Protein AF-0000000074319044 (afdb_homodimer)

Foldseek 3Di:
DDFFQDDPVQDPNVLVQLLVLADGPLLVVLVVCLVVVLVVLVPDDQVQQQDDLDPVGHGVLLLLVLLLVVLQVLLVVLVCLLVLNADAAADDDSVVVSVPDDSVVDHSNVSSVSSNVSSVVSSVVVVVGDPVSQQGWYHYNRDTHRSVNSSSSSSSSVVVSVVCCCPRVVD/DDFFQDDPVQDPNVLVQLLVLADGPLLVLLVVCLVVVLVVLVPDDQVQQQDDLDPPDHGVLLLLVLLLVVLQVLLVVLVCLLVVNADAAADDDSVVVSVPDDSVVDHSNVSSVSSNVSSVVSSVVVVVGDPVSQQGWYHYNRDTHRSVNSSSSSSSVVVVSVVCCCPRVVD

InterPro domains:
  IPR024775 Hercynine oxygenase, DinB-like domain [PF12867] (30-164)
  IPR034660 DinB/YfiT-like putative metalloenzymes [G3DSA:1.20.120.450] (24-169)
  IPR034660 DinB/YfiT-like putative metalloenzymes [SSF109854] (23-166)

Secondary structure (DSSP, 8-state):
---PPPPGGGS-GGGHHHHTTS-S-HHHHHHHHHHHHHHHHHHS-HHHHT--SSTTSPPHHHHHHHHHHHHHHHHHHHHHHHTT--SEE----HHHHHHT--GGGS-HHHHHHHHHHHHHHHHHHHTTS-GGGGG-EEEETTEEEEGGGHHHHHHHHHHHHHHHIIIII--/---PPPPGGGS-GGGHHHHTTS-S-HHHHHHHHHHHHHHHHHTS-HHHHT--SSTTSPPHHHHHHHHHHHHHHHHHHHHHHHTT--SEE----HHHHHHT--GGGS-HHHHHHHHHHHHHHHHHHHTTS-GGGGG-EEEETTEEEEGGGHHHHHHHHHHHHHHHIIIII--

pLDDT: mean 97.19, std 3.32, range [73.62, 98.88]

Radius of gyration: 19.53 Å; Cα contacts (8 Å, |Δi|>4): 511; chains: 2; bounding box: 46×57×43 Å

Nearest PDB structures (foldseek):
  1rxq-assembly1_B  TM=7.583E-01  e=2.298E-06  Bacillus subtilis
  2rd9-assembly1_A  TM=7.443E-01  e=2.068E-04  Halalkalibacterium halodurans C-125
  2nsf-assembly1_A  TM=7.487E-01  e=1.762E-03  Corynebacterium glutamicum
  2nsg-assembly1_A  TM=7.483E-01  e=5.144E-03  Corynebacterium glutamicum
  2yqy-assembly1_A  TM=7.247E-01  e=8.796E-02  Thermus thermophilus HB8

Structure (mmCIF, N/CA/C/O backbone):
data_AF-0000000074319044-model_v1
#
loop_
_entity.id
_entity.type
_entity.pdbx_description
1 polymer 'DNA damage-inducible protein DinB'
#
loop_
_atom_site.group_PDB
_atom_site.id
_atom_site.type_symbol
_atom_site.label_atom_id
_atom_site.label_alt_id
_atom_site.label_comp_id
_atom_site.label_asym_id
_atom_site.label_entity_id
_atom_site.label_seq_id
_atom_site.pdbx_PDB_ins_code
_atom_site.Cartn_x
_atom_site.Cartn_y
_atom_site.Cartn_z
_atom_site.occupancy
_atom_site.B_iso_or_equiv
_atom_site.auth_seq_id
_atom_site.auth_comp_id
_atom_site.auth_asym_id
_atom_site.auth_atom_id
_atom_site.pdbx_PDB_model_num
ATOM 1 N N . MET A 1 1 ? -17.938 -1.823 7.137 1 80.75 1 MET A N 1
ATOM 2 C CA . MET A 1 1 ? -18.141 -1.609 5.703 1 80.75 1 MET A CA 1
ATOM 3 C C . MET A 1 1 ? -19.484 -2.158 5.246 1 80.75 1 MET A C 1
ATOM 5 O O . MET A 1 1 ? -19.891 -3.238 5.672 1 80.75 1 MET A O 1
ATOM 9 N N . ASN A 1 2 ? -20.297 -1.409 4.684 1 85.44 2 ASN A N 1
ATOM 10 C CA . ASN A 1 2 ? -21.594 -1.805 4.145 1 85.44 2 ASN A CA 1
ATOM 11 C C . ASN A 1 2 ? -21.594 -1.771 2.617 1 85.44 2 ASN A C 1
ATOM 13 O O . ASN A 1 2 ? -22.078 -0.809 2.016 1 85.44 2 ASN A O 1
ATOM 17 N N . ILE A 1 3 ? -20.984 -2.846 2.025 1 93.75 3 ILE A N 1
ATOM 18 C CA . ILE A 1 3 ? -20.969 -2.887 0.566 1 93.75 3 ILE A CA 1
ATOM 19 C C . ILE A 1 3 ? -21.609 -4.18 0.073 1 93.75 3 ILE A C 1
ATOM 21 O O . ILE A 1 3 ? -21.562 -5.203 0.762 1 93.75 3 ILE A O 1
ATOM 25 N N . LYS A 1 4 ? -22.328 -4.094 -1.042 1 95.44 4 LYS A N 1
ATOM 26 C CA . LYS A 1 4 ? -22.906 -5.25 -1.721 1 95.44 4 LYS A CA 1
ATOM 27 C C . LYS A 1 4 ? -21.953 -5.809 -2.771 1 95.44 4 LYS A C 1
ATOM 29 O O . LYS A 1 4 ? -21.078 -5.098 -3.254 1 95.44 4 LYS A O 1
ATOM 34 N N . LYS A 1 5 ? -22.125 -7.086 -3.045 1 97.88 5 LYS A N 1
ATOM 35 C CA . LYS A 1 5 ? -21.375 -7.676 -4.145 1 97.88 5 LYS A CA 1
ATOM 36 C C . LYS A 1 5 ? -21.578 -6.895 -5.438 1 97.88 5 LYS A C 1
ATOM 38 O O . LYS A 1 5 ? -22.719 -6.59 -5.809 1 97.88 5 LYS A O 1
ATOM 43 N N . PRO A 1 6 ? -20.5 -6.531 -6.094 1 98.12 6 PRO A N 1
ATOM 44 C CA . PRO A 1 6 ? -20.641 -5.641 -7.25 1 98.12 6 PRO A CA 1
ATOM 45 C C . PRO A 1 6 ? -21.281 -6.336 -8.453 1 98.12 6 PRO A C 1
ATOM 47 O O . PRO A 1 6 ? -21.016 -7.516 -8.695 1 98.12 6 PRO A O 1
ATOM 50 N N . SER A 1 7 ? -22 -5.574 -9.211 1 97.19 7 SER A N 1
ATOM 51 C CA . SER A 1 7 ? -22.562 -6.039 -10.477 1 97.19 7 SER A CA 1
ATOM 52 C C . SER A 1 7 ? -21.516 -5.996 -11.586 1 97.19 7 SER A C 1
ATOM 54 O O . SER A 1 7 ? -20.547 -5.234 -11.508 1 97.19 7 SER A O 1
ATOM 56 N N . PRO A 1 8 ? -21.703 -6.758 -12.625 1 97.19 8 PRO A N 1
ATOM 57 C CA . PRO A 1 8 ? -20.719 -6.855 -13.695 1 97.19 8 PRO A CA 1
ATOM 58 C C . PRO A 1 8 ? -20.422 -5.508 -14.359 1 97.19 8 PRO A C 1
ATOM 60 O O . PRO A 1 8 ? -19.359 -5.324 -14.953 1 97.19 8 PRO A O 1
ATOM 63 N N . GLU A 1 9 ? -21.312 -4.539 -14.305 1 97.31 9 GLU A N 1
ATOM 64 C CA . GLU A 1 9 ? -21.094 -3.23 -14.914 1 97.31 9 GLU A CA 1
ATOM 65 C C . GLU A 1 9 ? -20.141 -2.377 -14.086 1 97.31 9 GLU A C 1
ATOM 67 O O . GLU A 1 9 ? -19.656 -1.344 -14.547 1 97.31 9 GLU A O 1
ATOM 72 N N . ASN A 1 10 ? -19.859 -2.785 -12.867 1 98.31 10 ASN A N 1
ATOM 73 C CA . ASN A 1 10 ? -19.094 -1.982 -11.922 1 98.31 10 ASN A CA 1
ATOM 74 C C . ASN A 1 10 ? -17.594 -2.275 -12.016 1 98.31 10 ASN A C 1
ATOM 76 O O . ASN A 1 10 ? -16.797 -1.68 -11.289 1 98.31 10 ASN A O 1
ATOM 80 N N . TYR A 1 11 ? -17.156 -3.16 -12.82 1 98.56 11 TYR A N 1
ATOM 81 C CA . TYR A 1 11 ? -15.75 -3.555 -12.945 1 98.56 11 TYR A CA 1
ATOM 82 C C . TYR A 1 11 ? -15.477 -4.191 -14.305 1 98.56 11 TYR A C 1
ATOM 84 O O . TYR A 1 11 ? -16.391 -4.699 -14.953 1 98.56 11 TYR A O 1
ATOM 92 N N . PRO A 1 12 ? -14.234 -4.164 -14.812 1 98.06 12 PRO A N 1
ATOM 93 C CA . PRO A 1 12 ? -13.891 -4.895 -16.031 1 98.06 12 PRO A CA 1
ATOM 94 C C . PRO A 1 12 ? -14.188 -6.391 -15.93 1 98.06 12 PRO A C 1
ATOM 96 O O . PRO A 1 12 ? -13.961 -6.992 -14.875 1 98.06 12 PRO A O 1
ATOM 99 N N . SER A 1 13 ? -14.469 -7.023 -17.016 1 97.19 13 SER A N 1
ATOM 100 C CA . SER A 1 13 ? -14.992 -8.383 -17.031 1 97.19 13 SER A CA 1
ATOM 101 C C . SER A 1 13 ? -13.93 -9.391 -16.594 1 97.19 13 SER A C 1
ATOM 103 O O . SER A 1 13 ? -14.258 -10.461 -16.094 1 97.19 13 SER A O 1
ATOM 105 N N . PHE A 1 14 ? -12.766 -9.031 -16.75 1 94.81 14 PHE A N 1
ATOM 106 C CA . PHE A 1 14 ? -11.703 -9.977 -16.422 1 94.81 14 PHE A CA 1
ATOM 107 C C . PHE A 1 14 ? -11.664 -10.258 -14.93 1 94.81 14 PHE A C 1
ATOM 109 O O . PHE A 1 14 ? -11.109 -11.273 -14.5 1 94.81 14 PHE A O 1
ATOM 116 N N . TYR A 1 15 ? -12.32 -9.445 -14.141 1 98 15 TYR A N 1
ATOM 117 C CA . TYR A 1 15 ? -12.312 -9.648 -12.695 1 98 15 TYR A CA 1
ATOM 118 C C . TYR A 1 15 ? -13.469 -10.547 -12.273 1 98 15 TYR A C 1
ATOM 120 O O . TYR A 1 15 ? -13.547 -10.961 -11.117 1 98 15 TYR A O 1
ATOM 128 N N . LYS A 1 16 ? -14.375 -10.836 -13.172 1 98.12 16 LYS A N 1
ATOM 129 C CA . LYS A 1 16 ? -15.578 -11.586 -12.828 1 98.12 16 LYS A CA 1
ATOM 130 C C . LYS A 1 16 ? -15.227 -12.93 -12.195 1 98.12 16 LYS A C 1
ATOM 132 O O . LYS A 1 16 ? -15.852 -13.352 -11.219 1 98.12 16 LYS A O 1
ATOM 137 N N . SER A 1 17 ? -14.25 -13.609 -12.766 1 97.88 17 SER A N 1
ATOM 138 C CA . SER A 1 17 ? -13.875 -14.922 -12.242 1 97.88 17 SER A CA 1
ATOM 139 C C . SER A 1 17 ? -13.359 -14.828 -10.812 1 97.88 17 SER A C 1
ATOM 141 O O . SER A 1 17 ? -13.531 -15.758 -10.023 1 97.88 17 SER A O 1
ATOM 143 N N . TYR A 1 18 ? -12.664 -13.727 -10.453 1 98.44 18 TYR A N 1
ATOM 144 C CA . TYR A 1 18 ? -12.242 -13.5 -9.07 1 98.44 18 TYR A CA 1
ATOM 145 C C . TYR A 1 18 ? -13.445 -13.273 -8.164 1 98.44 18 TYR A C 1
ATOM 147 O O . TYR A 1 18 ? -13.578 -13.922 -7.125 1 98.44 18 TYR A O 1
ATOM 155 N N . ILE A 1 19 ? -14.289 -12.383 -8.562 1 98.56 19 ILE A N 1
ATOM 156 C CA . ILE A 1 19 ? -15.414 -11.945 -7.75 1 98.56 19 ILE A CA 1
ATOM 157 C C . ILE A 1 19 ? -16.375 -13.117 -7.516 1 98.56 19 ILE A C 1
ATOM 159 O O . ILE A 1 19 ? -16.953 -13.242 -6.438 1 98.56 19 ILE A O 1
ATOM 163 N N . ASP A 1 20 ? -16.422 -14.016 -8.469 1 98.38 20 ASP A N 1
ATOM 164 C CA . ASP A 1 20 ? -17.297 -15.18 -8.359 1 98.38 20 ASP A CA 1
ATOM 165 C C . ASP A 1 20 ? -16.797 -16.141 -7.285 1 98.38 20 ASP A C 1
ATOM 167 O O . ASP A 1 20 ? -17.531 -17.016 -6.832 1 98.38 20 ASP A O 1
ATOM 171 N N . LEU A 1 21 ? -15.594 -16.031 -6.82 1 98.62 21 LEU A N 1
ATOM 172 C CA . LEU A 1 21 ? -14.984 -16.984 -5.91 1 98.62 21 LEU A CA 1
ATOM 173 C C . LEU A 1 21 ? -15.258 -16.609 -4.457 1 98.62 21 LEU A C 1
ATOM 175 O O . LEU A 1 21 ? -14.906 -17.344 -3.539 1 98.62 21 LEU A O 1
ATOM 179 N N . VAL A 1 22 ? -15.859 -15.469 -4.211 1 98.38 22 VAL A N 1
ATOM 180 C CA . VAL A 1 22 ? -15.977 -15 -2.832 1 98.38 22 VAL A CA 1
ATOM 181 C C . VAL A 1 22 ? -17.438 -14.727 -2.494 1 98.38 22 VAL A C 1
ATOM 183 O O . VAL A 1 22 ? -18.25 -14.5 -3.389 1 98.38 22 VAL A O 1
ATOM 186 N N . PRO A 1 23 ? -17.812 -14.766 -1.224 1 98.06 23 PRO A N 1
ATOM 187 C CA . PRO A 1 23 ? -19.203 -14.625 -0.811 1 98.06 23 PRO A CA 1
ATOM 188 C C . PRO A 1 23 ? -19.703 -13.18 -0.895 1 98.06 23 PRO A C 1
ATOM 190 O O . PRO A 1 23 ? -18.922 -12.266 -1.134 1 98.06 23 PRO A O 1
ATOM 193 N N . ASP A 1 24 ? -21 -13.008 -0.667 1 97.31 24 ASP A N 1
ATOM 194 C CA . ASP A 1 24 ? -21.625 -11.695 -0.723 1 97.31 24 ASP A CA 1
ATOM 195 C C . ASP A 1 24 ? -21.156 -10.805 0.428 1 97.31 24 ASP A C 1
ATOM 197 O O . ASP A 1 24 ? -20.922 -9.609 0.239 1 97.31 24 ASP A O 1
ATOM 201 N N . GLN A 1 25 ? -21.141 -11.469 1.597 1 96.38 25 GLN A N 1
ATOM 202 C CA . GLN A 1 25 ? -20.625 -10.727 2.742 1 96.38 25 GLN A CA 1
ATOM 203 C C . GLN A 1 25 ? -19.094 -10.797 2.787 1 96.38 25 GLN A C 1
ATOM 205 O O . GLN A 1 25 ? -18.531 -11.742 3.324 1 96.38 25 GLN A O 1
ATOM 210 N N . ILE A 1 26 ? -18.453 -9.703 2.434 1 97.69 26 ILE A N 1
ATOM 211 C CA . ILE A 1 26 ? -17.031 -9.781 2.084 1 97.69 26 ILE A CA 1
ATOM 212 C C . ILE A 1 26 ? -16.188 -9.477 3.312 1 97.69 26 ILE A C 1
ATOM 214 O O . ILE A 1 26 ? -15.062 -9.969 3.43 1 97.69 26 ILE A O 1
ATOM 218 N N . GLU A 1 27 ? -16.719 -8.68 4.258 1 95.81 27 GLU A N 1
ATOM 219 C CA . GLU A 1 27 ? -15.891 -8.195 5.355 1 95.81 27 GLU A CA 1
ATOM 220 C C . GLU A 1 27 ? -15.367 -9.352 6.203 1 95.81 27 GLU A C 1
ATOM 222 O O . GLU A 1 27 ? -14.164 -9.477 6.414 1 95.81 27 GLU A O 1
ATOM 227 N N . PRO A 1 28 ? -16.25 -10.25 6.711 1 97.12 28 PRO A N 1
ATOM 228 C CA . PRO A 1 28 ? -15.719 -11.383 7.469 1 97.12 28 PRO A CA 1
ATOM 229 C C . PRO A 1 28 ? -14.797 -12.273 6.641 1 97.12 28 PRO A C 1
ATOM 231 O O . PRO A 1 28 ? -13.852 -12.852 7.176 1 97.12 28 PRO A O 1
ATOM 234 N N . PHE A 1 29 ? -15.086 -12.383 5.363 1 98.38 29 PHE A N 1
ATOM 235 C CA . PHE A 1 29 ? -14.258 -13.195 4.484 1 98.38 29 PHE A CA 1
ATOM 236 C C . PHE A 1 29 ? -12.852 -12.633 4.395 1 98.38 29 PHE A C 1
ATOM 238 O O . PHE A 1 29 ? -11.867 -13.375 4.469 1 98.38 29 PHE A O 1
ATOM 245 N N . LEU A 1 30 ? -12.703 -11.328 4.25 1 98.56 30 LEU A N 1
ATOM 246 C CA . LEU A 1 30 ? -11.414 -10.656 4.172 1 98.56 30 LEU A CA 1
ATOM 247 C C . LEU A 1 30 ? -10.617 -10.859 5.457 1 98.56 30 LEU A C 1
ATOM 249 O O . LEU A 1 30 ? -9.414 -11.125 5.41 1 98.56 30 LEU A O 1
ATOM 253 N N . GLU A 1 31 ? -11.266 -10.711 6.551 1 97.81 31 GLU A N 1
ATOM 254 C CA . GLU A 1 31 ? -10.609 -10.891 7.844 1 97.81 31 GLU A CA 1
ATOM 255 C C . GLU A 1 31 ? -10.133 -12.328 8.031 1 97.81 31 GLU A C 1
ATOM 257 O O . GLU A 1 31 ? -9.016 -12.562 8.492 1 97.81 31 GLU A O 1
ATOM 262 N N . ASN A 1 32 ? -10.953 -13.25 7.727 1 98.44 32 ASN A N 1
ATOM 263 C CA . ASN A 1 32 ? -10.57 -14.656 7.828 1 98.44 32 ASN A CA 1
ATOM 264 C C . ASN A 1 32 ? -9.422 -14.992 6.887 1 98.44 32 ASN A C 1
ATOM 266 O O . ASN A 1 32 ? -8.5 -15.727 7.262 1 98.44 32 ASN A O 1
ATOM 270 N N . GLN A 1 33 ? -9.531 -14.531 5.691 1 98.69 33 GLN A N 1
ATOM 271 C CA . GLN A 1 33 ? -8.5 -14.766 4.691 1 98.69 33 GLN A CA 1
ATOM 272 C C . GLN A 1 33 ? -7.148 -14.234 5.16 1 98.69 33 GLN A C 1
ATOM 274 O O . GLN A 1 33 ? -6.105 -14.82 4.855 1 98.69 33 GLN A O 1
ATOM 279 N N . TRP A 1 34 ? -7.191 -13.102 5.848 1 98.62 34 TRP A N 1
ATOM 280 C CA . TRP A 1 34 ? -5.992 -12.508 6.422 1 98.62 34 TRP A CA 1
ATOM 281 C C . TRP A 1 34 ? -5.25 -13.508 7.297 1 98.62 34 TRP A C 1
ATOM 283 O O . TRP A 1 34 ? -4.043 -13.703 7.141 1 98.62 34 TRP A O 1
ATOM 293 N N . HIS A 1 35 ? -5.883 -14.211 8.125 1 98.5 35 HIS A N 1
ATOM 294 C CA . HIS A 1 35 ? -5.285 -15.195 9.016 1 98.5 35 HIS A CA 1
ATOM 295 C C . HIS A 1 35 ? -4.969 -16.5 8.273 1 98.5 35 HIS A C 1
ATOM 297 O O . HIS A 1 35 ? -3.914 -17.094 8.492 1 98.5 35 HIS A O 1
ATOM 303 N N . GLU A 1 36 ? -5.816 -16.906 7.414 1 98.44 36 GLU A N 1
ATOM 304 C CA . GLU A 1 36 ? -5.672 -18.172 6.703 1 98.44 36 GLU A CA 1
ATOM 305 C C . GLU A 1 36 ? -4.449 -18.156 5.793 1 98.44 36 GLU A C 1
ATOM 307 O O . GLU A 1 36 ? -3.711 -19.141 5.715 1 98.44 36 GLU A O 1
ATOM 312 N N . ILE A 1 37 ? -4.277 -17.078 5.105 1 98.75 37 ILE A N 1
ATOM 313 C CA . ILE A 1 37 ? -3.17 -17 4.16 1 98.75 37 ILE A CA 1
ATOM 314 C C . ILE A 1 37 ? -1.845 -16.969 4.918 1 98.75 37 ILE A C 1
ATOM 316 O O . ILE A 1 37 ? -0.865 -17.594 4.492 1 98.75 37 ILE A O 1
ATOM 320 N N . LYS A 1 38 ? -1.816 -16.219 5.996 1 98.5 38 LYS A N 1
ATOM 321 C CA . LYS A 1 38 ? -0.616 -16.234 6.828 1 98.5 38 LYS A CA 1
ATOM 322 C C . LYS A 1 38 ? -0.26 -17.656 7.25 1 98.5 38 LYS A C 1
ATOM 324 O O . LYS A 1 38 ? 0.89 -18.078 7.121 1 98.5 38 LYS A O 1
ATOM 329 N N . THR A 1 39 ? -1.229 -18.375 7.742 1 98 39 THR A N 1
ATOM 330 C CA . THR A 1 39 ? -1.038 -19.75 8.18 1 98 39 THR A CA 1
ATOM 331 C C . THR A 1 39 ? -0.639 -20.641 7.008 1 98 39 THR A C 1
ATOM 333 O O . THR A 1 39 ? 0.223 -21.516 7.148 1 98 39 THR A O 1
ATOM 336 N N . PHE A 1 40 ? -1.288 -20.469 5.891 1 97.94 40 PHE A N 1
ATOM 337 C CA . PHE A 1 40 ? -0.997 -21.234 4.676 1 97.94 40 PHE A CA 1
ATOM 338 C C . PHE A 1 40 ? 0.466 -21.078 4.277 1 97.94 40 PHE A C 1
ATOM 340 O O . PHE A 1 40 ? 1.147 -22.062 4 1 97.94 40 PHE A O 1
ATOM 347 N N . ILE A 1 41 ? 0.98 -19.859 4.324 1 98.06 41 ILE A N 1
ATOM 348 C CA . ILE A 1 41 ? 2.369 -19.562 3.986 1 98.06 41 ILE A CA 1
ATOM 349 C C . ILE A 1 41 ? 3.297 -20.25 4.988 1 98.06 41 ILE A C 1
ATOM 351 O O . ILE A 1 41 ? 4.25 -20.938 4.602 1 98.06 41 ILE A O 1
ATOM 355 N N . LEU A 1 42 ? 2.98 -20.141 6.246 1 97.25 42 LEU A N 1
ATOM 356 C CA . LEU A 1 42 ? 3.838 -20.641 7.312 1 97.25 42 LEU A CA 1
ATOM 357 C C . LEU A 1 42 ? 3.859 -22.172 7.309 1 97.25 42 LEU A C 1
ATOM 359 O O . LEU A 1 42 ? 4.832 -22.781 7.75 1 97.25 42 LEU A O 1
ATOM 363 N N . ASN A 1 43 ? 2.848 -22.766 6.7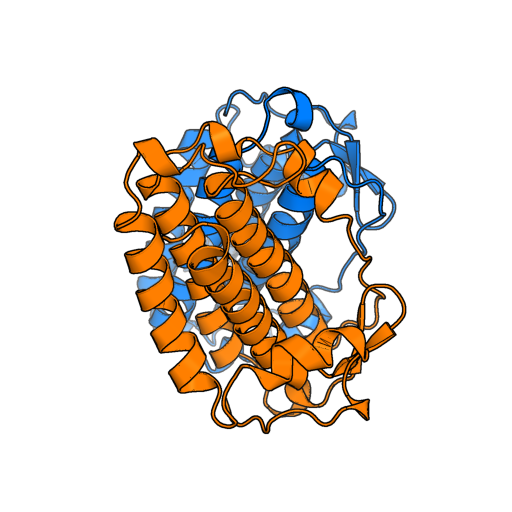85 1 96 43 ASN A N 1
ATOM 364 C CA . ASN A 1 43 ? 2.75 -24.219 6.754 1 96 43 ASN A CA 1
ATOM 365 C C . ASN A 1 43 ? 3.42 -24.797 5.508 1 96 43 ASN A C 1
ATOM 367 O O . ASN A 1 43 ? 3.555 -26.016 5.383 1 96 43 ASN A O 1
ATOM 371 N N . THR A 1 44 ? 3.766 -23.984 4.629 1 94.25 44 THR A N 1
ATOM 372 C CA . THR A 1 44 ? 4.461 -24.453 3.432 1 94.25 44 THR A CA 1
ATOM 373 C C . THR A 1 44 ? 5.902 -24.828 3.758 1 94.25 44 THR A C 1
ATOM 375 O O . THR A 1 44 ? 6.641 -24.031 4.352 1 94.25 44 THR A O 1
ATOM 378 N N . THR A 1 45 ? 6.234 -26.062 3.584 1 85.94 45 THR A N 1
ATOM 379 C CA . THR A 1 45 ? 7.59 -26.516 3.889 1 85.94 45 THR A CA 1
ATOM 380 C C . THR A 1 45 ? 8.609 -25.781 3.016 1 85.94 45 THR A C 1
ATOM 382 O O . THR A 1 45 ? 8.305 -25.406 1.88 1 85.94 45 THR A O 1
ATOM 385 N N . LYS A 1 46 ? 9.758 -25.531 3.574 1 73.75 46 LYS A N 1
ATOM 386 C CA . LYS A 1 46 ? 10.812 -24.75 2.922 1 73.75 46 LYS A CA 1
ATOM 387 C C . LYS A 1 46 ? 11.18 -25.359 1.571 1 73.75 46 LYS A C 1
ATOM 389 O O . LYS A 1 46 ? 11.406 -24.641 0.6 1 73.75 46 LYS A O 1
ATOM 394 N N . ASN A 1 47 ? 11.188 -26.625 1.546 1 78.38 47 ASN A N 1
ATOM 395 C CA . ASN A 1 47 ? 11.57 -27.312 0.315 1 78.38 47 ASN A CA 1
ATOM 396 C C . ASN A 1 47 ? 10.531 -27.109 -0.783 1 78.38 47 ASN A C 1
ATOM 398 O O . ASN A 1 47 ? 10.828 -27.297 -1.966 1 78.38 47 ASN A O 1
ATOM 402 N N . LYS A 1 48 ? 9.492 -26.375 -0.413 1 87.88 48 LYS A N 1
ATOM 403 C CA . LYS A 1 48 ? 8.438 -26.25 -1.416 1 87.88 48 LYS A CA 1
ATOM 404 C C . LYS A 1 48 ? 8.367 -24.828 -1.948 1 87.88 48 LYS A C 1
ATOM 406 O O . LYS A 1 48 ? 7.773 -24.578 -3.004 1 87.88 48 LYS A O 1
ATOM 411 N N . LEU A 1 49 ? 9 -23.953 -1.338 1 94.06 49 LEU A N 1
ATOM 412 C CA . LEU A 1 49 ? 8.906 -22.562 -1.776 1 94.06 49 LEU A CA 1
ATOM 413 C C . LEU A 1 49 ? 9.5 -22.391 -3.17 1 94.06 49 LEU A C 1
ATOM 415 O O . LEU A 1 49 ? 8.992 -21.609 -3.971 1 94.06 49 LEU A O 1
ATOM 419 N N . ASP A 1 50 ? 10.516 -23.172 -3.43 1 93.44 50 ASP A N 1
ATOM 420 C CA . ASP A 1 50 ? 11.203 -23 -4.707 1 93.44 50 ASP A CA 1
ATOM 421 C C . ASP A 1 50 ? 10.633 -23.938 -5.766 1 93.44 50 ASP A C 1
ATOM 423 O O . ASP A 1 50 ? 11.109 -23.969 -6.898 1 93.44 50 ASP A O 1
ATOM 427 N N . TYR A 1 51 ? 9.586 -24.594 -5.391 1 95.44 51 TYR A N 1
ATOM 428 C CA . TYR A 1 51 ? 8.984 -25.578 -6.289 1 95.44 51 TYR A CA 1
ATOM 429 C C . TYR A 1 51 ? 8.117 -24.875 -7.34 1 95.44 51 TYR A C 1
ATOM 431 O O . TYR A 1 51 ? 7.414 -23.922 -7.039 1 95.44 51 TYR A O 1
ATOM 439 N N . ARG A 1 52 ? 8.195 -25.328 -8.594 1 95.62 52 ARG A N 1
ATOM 440 C CA . ARG A 1 52 ? 7.258 -24.984 -9.656 1 95.62 52 ARG A CA 1
ATOM 441 C C . ARG A 1 52 ? 6.734 -26.25 -10.344 1 95.62 52 ARG A C 1
ATOM 443 O O . ARG A 1 52 ? 7.492 -27.188 -10.578 1 95.62 52 ARG A O 1
ATOM 450 N N . TYR A 1 53 ? 5.523 -26.297 -10.68 1 95.06 53 TYR A N 1
ATOM 451 C CA . TYR A 1 53 ? 4.922 -27.531 -11.164 1 95.06 53 TYR A CA 1
ATOM 452 C C . TYR A 1 53 ? 5.203 -27.734 -12.648 1 95.06 53 TYR A C 1
ATOM 454 O O . TYR A 1 53 ? 5.016 -28.828 -13.18 1 95.06 53 TYR A O 1
ATOM 462 N N . GLU A 1 54 ? 5.633 -26.641 -13.383 1 96.31 54 GLU A N 1
ATOM 463 C CA . GLU A 1 54 ? 6.148 -26.656 -14.742 1 96.31 54 GLU A CA 1
ATOM 464 C C . GLU A 1 54 ? 7.258 -25.625 -14.93 1 96.31 54 GLU A C 1
ATOM 466 O O . GLU A 1 54 ? 7.258 -24.578 -14.273 1 96.31 54 GLU A O 1
ATOM 471 N N . PRO A 1 55 ? 8.234 -25.891 -15.797 1 94.44 55 PRO A N 1
ATOM 472 C CA . PRO A 1 55 ? 9.422 -25.047 -15.93 1 94.44 55 PRO A CA 1
ATOM 473 C C . PRO A 1 55 ? 9.07 -23.578 -16.156 1 94.44 55 PRO A C 1
ATOM 475 O O . PRO A 1 55 ? 9.742 -22.688 -15.602 1 94.44 55 PRO A O 1
ATOM 478 N N . GLU A 1 56 ? 8.016 -23.188 -16.844 1 95.06 56 GLU A N 1
ATOM 479 C CA . GLU A 1 56 ? 7.73 -21.797 -17.188 1 95.06 56 GLU A CA 1
ATOM 480 C C . GLU A 1 56 ? 6.766 -21.172 -16.172 1 95.06 56 GLU A C 1
ATOM 482 O O . GLU A 1 56 ? 6.418 -19.984 -16.297 1 95.06 56 GLU A O 1
ATOM 487 N N . LYS A 1 57 ? 6.469 -22 -15.117 1 97.5 57 LYS A N 1
ATOM 488 C CA . LYS A 1 57 ? 5.531 -21.5 -14.117 1 97.5 57 LYS A CA 1
ATOM 489 C C . LYS A 1 57 ? 6.273 -20.891 -12.93 1 97.5 57 LYS A C 1
ATOM 491 O O . LYS A 1 57 ? 7.473 -21.109 -12.758 1 97.5 57 LYS A O 1
ATOM 496 N N . TRP A 1 58 ? 5.59 -20.094 -12.234 1 98.31 58 TRP A N 1
ATOM 497 C CA . TRP A 1 58 ? 6.145 -19.453 -11.047 1 98.31 58 TRP A CA 1
ATOM 498 C C . TRP A 1 58 ? 6.406 -20.484 -9.945 1 98.31 58 TRP A C 1
ATOM 500 O O . TRP A 1 58 ? 5.734 -21.516 -9.883 1 98.31 58 TRP A O 1
ATOM 510 N N . THR A 1 59 ? 7.465 -20.234 -9.148 1 97.88 59 THR A N 1
ATOM 511 C CA . THR A 1 59 ? 7.613 -20.984 -7.914 1 97.88 59 THR A CA 1
ATOM 512 C C . THR A 1 59 ? 6.512 -20.625 -6.918 1 97.88 59 THR A C 1
ATOM 514 O O . THR A 1 59 ? 5.812 -19.625 -7.098 1 97.88 59 THR A O 1
ATOM 517 N N . ILE A 1 60 ? 6.336 -21.422 -5.887 1 98.25 60 ILE A N 1
ATOM 518 C CA . ILE A 1 60 ? 5.367 -21.141 -4.836 1 98.25 60 ILE A CA 1
ATOM 519 C C . ILE A 1 60 ? 5.695 -19.812 -4.18 1 98.25 60 ILE A C 1
ATOM 521 O O . ILE A 1 60 ? 4.797 -19 -3.92 1 98.25 60 ILE A O 1
ATOM 525 N N . ALA A 1 61 ? 6.969 -19.516 -3.951 1 98 61 ALA A N 1
ATOM 526 C CA . ALA A 1 61 ? 7.387 -18.234 -3.391 1 98 61 ALA A CA 1
ATOM 527 C C . ALA A 1 61 ? 6.953 -17.078 -4.289 1 98 61 ALA A C 1
ATOM 529 O O . ALA A 1 61 ? 6.492 -16.047 -3.799 1 98 61 ALA A O 1
ATOM 530 N N . GLU A 1 62 ? 7.094 -17.312 -5.547 1 98.5 62 GLU A N 1
ATOM 531 C CA . GLU A 1 62 ? 6.719 -16.281 -6.508 1 98.5 62 GLU A CA 1
ATOM 532 C C . GLU A 1 62 ? 5.207 -16.062 -6.531 1 98.5 62 GLU A C 1
ATOM 534 O O . GLU A 1 62 ? 4.734 -14.945 -6.703 1 98.5 62 GLU A O 1
ATOM 539 N N . VAL A 1 63 ? 4.434 -17.109 -6.375 1 98.75 63 VAL A N 1
ATOM 540 C CA . VAL A 1 63 ? 2.984 -16.969 -6.297 1 98.75 63 VAL A CA 1
ATOM 541 C C . VAL A 1 63 ? 2.607 -16.156 -5.062 1 98.75 63 VAL A C 1
ATOM 543 O O . VAL A 1 63 ? 1.805 -15.219 -5.145 1 98.75 63 VAL A O 1
ATOM 546 N N . PHE A 1 64 ? 3.188 -16.516 -3.898 1 98.62 64 PHE A N 1
ATOM 547 C CA . PHE A 1 64 ? 2.918 -15.742 -2.688 1 98.62 64 PHE A CA 1
ATOM 548 C C . PHE A 1 64 ? 3.32 -14.281 -2.873 1 98.62 64 PHE A C 1
ATOM 550 O O . PHE A 1 64 ? 2.584 -13.375 -2.482 1 98.62 64 PHE A O 1
ATOM 557 N N . GLY A 1 65 ? 4.488 -14.086 -3.455 1 98.62 65 GLY A N 1
ATOM 558 C CA . GLY A 1 65 ? 4.941 -12.734 -3.734 1 98.62 65 GLY A CA 1
ATOM 559 C C . GLY A 1 65 ? 3.986 -11.953 -4.617 1 98.62 65 GLY A C 1
ATOM 560 O O . GLY A 1 65 ? 3.705 -10.781 -4.352 1 98.62 65 GLY A O 1
ATOM 561 N N . HIS A 1 66 ? 3.492 -12.617 -5.668 1 98.81 66 HIS A N 1
ATOM 562 C CA . HIS A 1 66 ? 2.521 -12.008 -6.57 1 98.81 66 HIS A CA 1
ATOM 563 C C . HIS A 1 66 ? 1.261 -11.594 -5.82 1 98.81 66 HIS A C 1
ATOM 565 O O . HIS A 1 66 ? 0.722 -10.508 -6.062 1 98.81 66 HIS A O 1
ATOM 571 N N . ILE A 1 67 ? 0.791 -12.398 -4.938 1 98.88 67 ILE A N 1
ATOM 572 C CA . ILE A 1 67 ? -0.366 -12.07 -4.109 1 98.88 67 ILE A CA 1
ATOM 573 C C . ILE A 1 67 ? -0.088 -10.805 -3.307 1 98.88 67 ILE A C 1
ATOM 575 O O . ILE A 1 67 ? -0.932 -9.906 -3.242 1 98.88 67 ILE A O 1
ATOM 579 N N . ILE A 1 68 ? 1.063 -10.695 -2.754 1 98.88 68 ILE A N 1
ATOM 580 C CA . ILE A 1 68 ? 1.449 -9.555 -1.928 1 98.88 68 ILE A CA 1
ATOM 581 C C . ILE A 1 68 ? 1.569 -8.305 -2.797 1 98.88 68 ILE A C 1
ATOM 583 O O . ILE A 1 68 ? 1.091 -7.234 -2.422 1 98.88 68 ILE A O 1
ATOM 587 N N . ASP A 1 69 ? 2.188 -8.438 -3.986 1 98.81 69 ASP A N 1
ATOM 588 C CA . ASP A 1 69 ? 2.289 -7.316 -4.918 1 98.81 69 ASP A CA 1
ATOM 589 C C . ASP A 1 69 ? 0.91 -6.762 -5.262 1 98.81 69 ASP A C 1
ATOM 591 O O . ASP A 1 69 ? 0.696 -5.547 -5.227 1 98.81 69 ASP A O 1
ATOM 595 N N . VAL A 1 70 ? 0.026 -7.637 -5.582 1 98.81 70 VAL A N 1
ATOM 596 C CA . VAL A 1 70 ? -1.295 -7.215 -6.035 1 98.81 70 VAL A CA 1
ATOM 597 C C . VAL A 1 70 ? -2.064 -6.594 -4.871 1 98.81 70 VAL A C 1
ATOM 599 O O . VAL A 1 70 ? -2.834 -5.648 -5.062 1 98.81 70 VAL A O 1
ATOM 602 N N . GLU A 1 71 ? -1.875 -7.129 -3.662 1 98.81 71 GLU A N 1
ATOM 603 C CA . GLU A 1 71 ? -2.463 -6.504 -2.48 1 98.81 71 GLU A CA 1
ATOM 604 C C . GLU A 1 71 ? -2.055 -5.039 -2.371 1 98.81 71 GLU A C 1
ATOM 606 O O . GLU A 1 71 ? -2.885 -4.18 -2.068 1 98.81 71 GLU A O 1
ATOM 611 N N . LYS A 1 72 ? -0.792 -4.758 -2.57 1 98.81 72 LYS A N 1
ATOM 612 C CA . LYS A 1 72 ? -0.295 -3.387 -2.506 1 98.81 72 LYS A CA 1
ATOM 613 C C . LYS A 1 72 ? -0.863 -2.541 -3.643 1 98.81 72 LYS A C 1
ATOM 615 O O . LYS A 1 72 ? -1.301 -1.41 -3.424 1 98.81 72 LYS A O 1
ATOM 620 N N . VAL A 1 73 ? -0.86 -3.047 -4.879 1 98.81 73 VAL A N 1
ATOM 621 C CA . VAL A 1 73 ? -1.351 -2.316 -6.043 1 98.81 73 VAL A CA 1
ATOM 622 C C . VAL A 1 73 ? -2.83 -1.989 -5.863 1 98.81 73 VAL A C 1
ATOM 624 O O . VAL A 1 73 ? -3.244 -0.84 -6.039 1 98.81 73 VAL A O 1
ATOM 627 N N . MET A 1 74 ? -3.619 -2.971 -5.516 1 98.62 74 MET A N 1
ATOM 628 C CA . MET A 1 74 ? -5.055 -2.766 -5.348 1 98.62 74 MET A CA 1
ATOM 629 C C . MET A 1 74 ? -5.344 -1.906 -4.121 1 98.62 74 MET A C 1
ATOM 631 O O . MET A 1 74 ? -6.309 -1.141 -4.105 1 98.62 74 MET A O 1
ATOM 635 N N . GLY A 1 75 ? -4.484 -2.078 -3.098 1 98.75 75 GLY A N 1
ATOM 636 C CA . GLY A 1 75 ? -4.602 -1.19 -1.952 1 98.75 75 GLY A CA 1
ATOM 637 C C . GLY A 1 75 ? -4.438 0.273 -2.312 1 98.75 75 GLY A C 1
ATOM 638 O O . GLY A 1 75 ? -5.18 1.126 -1.823 1 98.75 75 GLY A O 1
ATOM 639 N N . TYR A 1 76 ? -3.467 0.553 -3.168 1 98.88 76 TYR A N 1
ATOM 640 C CA . TYR A 1 76 ? -3.283 1.921 -3.639 1 98.88 76 TYR A CA 1
ATOM 641 C C . TYR A 1 76 ? -4.496 2.393 -4.434 1 98.88 76 TYR A C 1
ATOM 643 O O . TYR A 1 76 ? -4.949 3.527 -4.27 1 98.88 76 TYR A O 1
ATOM 651 N N . ARG A 1 77 ? -5.004 1.583 -5.332 1 98.88 77 ARG A N 1
ATOM 652 C CA . ARG A 1 77 ? -6.215 1.915 -6.078 1 98.88 77 ARG A CA 1
ATOM 653 C C . ARG A 1 77 ? -7.375 2.207 -5.133 1 98.88 77 ARG A C 1
ATOM 655 O O . ARG A 1 77 ? -8.125 3.162 -5.34 1 98.88 77 ARG A O 1
ATOM 662 N N . LEU A 1 78 ? -7.488 1.355 -4.113 1 98.81 78 LEU A N 1
ATOM 663 C CA . LEU A 1 78 ? -8.547 1.53 -3.131 1 98.81 78 LEU A CA 1
ATOM 664 C C . LEU A 1 78 ? -8.43 2.885 -2.438 1 98.81 78 LEU A C 1
ATOM 666 O O . LEU A 1 78 ? -9.43 3.59 -2.271 1 98.81 78 LEU A O 1
ATOM 670 N N . LEU A 1 79 ? -7.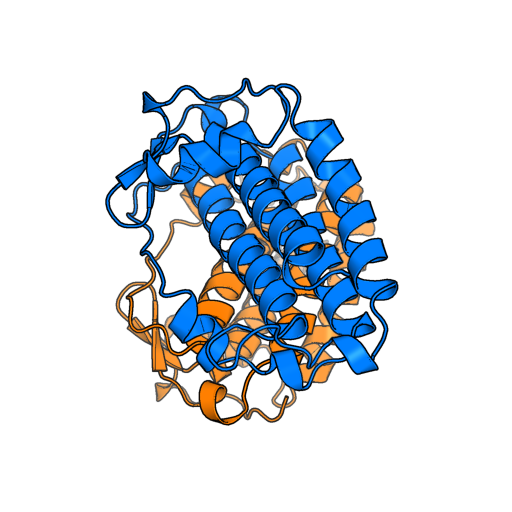227 3.264 -2.035 1 98.88 79 LEU A N 1
ATOM 671 C CA . LEU A 1 79 ? -7.016 4.57 -1.424 1 98.88 79 LEU A CA 1
ATOM 672 C C . LEU A 1 79 ? -7.41 5.688 -2.383 1 98.88 79 LEU A C 1
ATOM 674 O O . LEU A 1 79 ? -8.203 6.566 -2.027 1 98.88 79 LEU A O 1
ATOM 678 N N . ALA A 1 80 ? -6.867 5.652 -3.602 1 98.88 80 ALA A N 1
ATOM 679 C CA . ALA A 1 80 ? -7.102 6.707 -4.586 1 98.88 80 ALA A CA 1
ATOM 680 C C . ALA A 1 80 ? -8.594 6.867 -4.871 1 98.88 80 ALA A C 1
ATOM 682 O O . ALA A 1 80 ? -9.117 7.98 -4.859 1 98.88 80 ALA A O 1
ATOM 683 N N . PHE A 1 81 ? -9.25 5.742 -5.059 1 98.88 81 PHE A N 1
ATOM 684 C CA . PHE A 1 81 ? -10.672 5.777 -5.387 1 98.88 81 PHE A CA 1
ATOM 685 C C . PHE A 1 81 ? -11.492 6.262 -4.195 1 98.88 81 PHE A C 1
ATOM 687 O O . PHE A 1 81 ? -12.445 7.016 -4.359 1 98.88 81 PHE A O 1
ATOM 694 N N . SER A 1 82 ? -11.141 5.793 -3.014 1 98.62 82 SER A N 1
ATOM 695 C CA . SER A 1 82 ? -11.867 6.199 -1.813 1 98.62 82 SER A CA 1
ATOM 696 C C . SER A 1 82 ? -11.734 7.699 -1.567 1 98.62 82 SER A C 1
ATOM 698 O O . SER A 1 82 ? -12.547 8.289 -0.847 1 98.62 82 SER A O 1
ATOM 700 N N . ARG A 1 83 ? -10.711 8.297 -2.17 1 98.75 83 ARG A N 1
ATOM 701 C CA . ARG A 1 83 ? -10.484 9.727 -2.047 1 98.75 83 ARG A CA 1
ATOM 702 C C . ARG A 1 83 ? -11 10.469 -3.273 1 98.75 83 ARG A C 1
ATOM 704 O O . ARG A 1 83 ? -10.703 11.656 -3.463 1 98.75 83 ARG A O 1
ATOM 711 N N . LYS A 1 84 ? -11.625 9.789 -4.168 1 98.44 84 LYS A N 1
ATOM 712 C CA . LYS A 1 84 ? -12.266 10.32 -5.367 1 98.44 84 LYS A CA 1
ATOM 713 C C . LYS A 1 84 ? -11.227 10.914 -6.324 1 98.44 84 LYS A C 1
ATOM 715 O O . LYS A 1 84 ? -11.469 11.961 -6.93 1 98.44 84 LYS A O 1
ATOM 720 N N . ASP A 1 85 ? -10.102 10.328 -6.297 1 98.69 85 ASP A N 1
ATOM 721 C CA . ASP A 1 85 ? -9.039 10.68 -7.23 1 98.69 85 ASP A CA 1
ATOM 722 C C . ASP A 1 85 ? -9.438 10.352 -8.664 1 98.69 85 ASP A C 1
ATOM 724 O O . ASP A 1 85 ? -9.703 9.188 -8.992 1 98.69 85 ASP A O 1
ATOM 728 N N . GLU A 1 86 ? -9.375 11.266 -9.625 1 98.06 86 GLU A N 1
ATOM 729 C CA . GLU A 1 86 ? -9.898 11.094 -10.984 1 98.06 86 GLU A CA 1
ATOM 730 C C . GLU A 1 86 ? -8.805 10.633 -11.938 1 98.06 86 GLU A C 1
ATOM 732 O O . GLU A 1 86 ? -9.078 10.344 -13.109 1 98.06 86 GLU A O 1
ATOM 737 N N . ASN A 1 87 ? -7.594 10.578 -11.484 1 98.25 87 ASN A N 1
ATOM 738 C CA . ASN A 1 87 ? -6.512 10.086 -12.328 1 98.25 87 ASN A CA 1
ATOM 739 C C . ASN A 1 87 ? -6.777 8.664 -12.812 1 98.25 87 ASN A C 1
ATOM 741 O O . ASN A 1 87 ? -7.406 7.875 -12.109 1 98.25 87 ASN A O 1
ATOM 745 N N . SER A 1 88 ? -6.305 8.344 -14.016 1 98.19 88 SER A N 1
ATOM 746 C CA . SER A 1 88 ? -6.203 6.949 -14.422 1 98.19 88 SER A CA 1
ATOM 747 C C . SER A 1 88 ? -4.949 6.293 -13.852 1 98.19 88 SER A C 1
ATOM 749 O O . SER A 1 88 ? -3.832 6.699 -14.172 1 98.19 88 SER A O 1
ATOM 751 N N . ILE A 1 89 ? -5.113 5.379 -13 1 98.44 89 ILE A N 1
ATOM 752 C CA . ILE A 1 89 ? -3.986 4.656 -12.422 1 98.44 89 ILE A CA 1
ATOM 753 C C . ILE A 1 89 ? -3.52 3.57 -13.391 1 98.44 89 ILE A C 1
ATOM 755 O O . ILE A 1 89 ? -4.324 2.76 -13.859 1 98.44 89 ILE A O 1
ATOM 759 N N . PRO A 1 90 ? -2.256 3.531 -13.711 1 98.38 90 PRO A N 1
ATOM 760 C CA . PRO A 1 90 ? -1.78 2.613 -14.75 1 98.38 90 PRO A CA 1
ATOM 761 C C . PRO A 1 90 ? -1.904 1.147 -14.344 1 98.38 90 PRO A C 1
ATOM 763 O O . PRO A 1 90 ? -2.004 0.839 -13.156 1 98.38 90 PRO A O 1
ATOM 766 N N . GLY A 1 91 ? -1.959 0.279 -15.398 1 98 91 GLY A N 1
ATOM 767 C CA . GLY A 1 91 ? -1.8 -1.149 -15.172 1 98 91 GLY A CA 1
ATOM 768 C C . GLY A 1 91 ? -0.362 -1.556 -14.906 1 98 91 GLY A C 1
ATOM 769 O O . GLY A 1 91 ? 0.509 -0.7 -14.742 1 98 91 GLY A O 1
ATOM 770 N N . PHE A 1 92 ? -0.104 -2.861 -14.773 1 98.25 92 PHE A N 1
ATOM 771 C CA . PHE A 1 92 ? 1.238 -3.389 -14.555 1 98.25 92 PHE A CA 1
ATOM 772 C C . PHE A 1 92 ? 1.366 -4.797 -15.117 1 98.25 92 PHE A C 1
ATOM 774 O O . PHE A 1 92 ? 0.363 -5.477 -15.336 1 98.25 92 PHE A O 1
ATOM 781 N N . SER A 1 93 ? 2.572 -5.16 -15.398 1 98 93 SER A N 1
ATOM 782 C CA . SER A 1 93 ? 2.852 -6.512 -15.867 1 98 93 SER A CA 1
ATOM 783 C C . SER A 1 93 ? 3.199 -7.438 -14.703 1 98 93 SER A C 1
ATOM 785 O O . SER A 1 93 ? 4.258 -7.297 -14.086 1 98 93 SER A O 1
ATOM 787 N N . GLU A 1 94 ? 2.342 -8.383 -14.508 1 97.38 94 GLU A N 1
ATOM 788 C CA . GLU A 1 94 ? 2.57 -9.312 -13.398 1 97.38 94 GLU A CA 1
ATOM 789 C C . GLU A 1 94 ? 3.84 -10.133 -13.617 1 97.38 94 GLU A C 1
ATOM 791 O O . GLU A 1 94 ? 4.602 -10.367 -12.68 1 97.38 94 GLU A O 1
ATOM 796 N N . ASP A 1 95 ? 4.062 -10.516 -14.852 1 98 95 ASP A N 1
ATOM 797 C CA . ASP A 1 95 ? 5.258 -11.289 -15.172 1 98 95 ASP A CA 1
ATOM 798 C C . ASP A 1 95 ? 6.52 -10.461 -14.961 1 98 95 ASP A C 1
ATOM 800 O O . ASP A 1 95 ? 7.512 -10.953 -14.422 1 98 95 ASP A O 1
ATOM 804 N N . ASN A 1 96 ? 6.477 -9.219 -15.398 1 98.06 96 ASN A N 1
ATOM 805 C CA . ASN A 1 96 ? 7.621 -8.344 -15.188 1 98.06 96 ASN A CA 1
ATOM 806 C C . ASN A 1 96 ? 7.879 -8.109 -13.703 1 98.06 96 ASN A C 1
ATOM 808 O O . ASN A 1 96 ? 9.031 -8.07 -13.266 1 98.06 96 ASN A O 1
ATOM 812 N N . TYR A 1 97 ? 6.828 -7.945 -12.953 1 98.69 97 TYR A N 1
ATOM 813 C CA . TYR A 1 97 ? 6.973 -7.719 -11.516 1 98.69 97 TYR A CA 1
ATOM 814 C C . TYR A 1 97 ? 7.637 -8.914 -10.844 1 98.69 97 TYR A C 1
ATOM 816 O O . TYR A 1 97 ? 8.555 -8.75 -10.039 1 98.69 97 TYR A O 1
ATOM 824 N N . VAL A 1 98 ? 7.191 -10.086 -11.18 1 98.31 98 VAL A N 1
ATOM 825 C CA . VAL A 1 98 ? 7.766 -11.289 -10.586 1 98.31 98 VAL A CA 1
ATOM 826 C C . VAL A 1 98 ? 9.219 -11.445 -11.031 1 98.31 98 VAL A C 1
ATOM 828 O O . VAL A 1 98 ? 10.086 -11.773 -10.227 1 98.31 98 VAL A O 1
ATOM 831 N N . GLN A 1 99 ? 9.477 -11.172 -12.32 1 97.62 99 GLN A N 1
ATOM 832 C CA . GLN A 1 99 ? 10.812 -11.312 -12.875 1 97.62 99 GLN A CA 1
ATOM 833 C C . GLN A 1 99 ? 11.797 -10.375 -12.18 1 97.62 99 GLN A C 1
ATOM 835 O O . GLN A 1 99 ? 12.977 -10.703 -12.031 1 97.62 99 GLN A O 1
ATOM 840 N N . ASN A 1 100 ? 11.359 -9.281 -11.719 1 98.25 100 ASN A N 1
ATOM 841 C CA . ASN A 1 100 ? 12.227 -8.289 -11.102 1 98.25 100 ASN A CA 1
ATOM 842 C C . ASN A 1 100 ? 12.156 -8.367 -9.578 1 98.25 100 ASN A C 1
ATOM 844 O O . ASN A 1 100 ? 12.562 -7.426 -8.883 1 98.25 100 ASN A O 1
ATOM 848 N N . SER A 1 101 ? 11.672 -9.445 -9.055 1 97.75 101 SER A N 1
ATOM 849 C CA . SER A 1 101 ? 11.523 -9.617 -7.609 1 97.75 101 SER A CA 1
ATOM 850 C C . SER A 1 101 ? 12.57 -10.586 -7.059 1 97.75 101 SER A C 1
ATOM 852 O O . SER A 1 101 ? 13.352 -11.156 -7.82 1 97.75 101 SER A O 1
ATOM 854 N N . VAL A 1 102 ? 12.656 -10.711 -5.73 1 97.38 102 VAL A N 1
ATOM 855 C CA . VAL A 1 102 ? 13.617 -11.602 -5.082 1 97.38 102 VAL A CA 1
ATOM 856 C C . VAL A 1 102 ? 12.867 -12.617 -4.215 1 97.38 102 VAL A C 1
ATOM 858 O O . VAL A 1 102 ? 13.359 -13.016 -3.158 1 97.38 102 VAL A O 1
ATOM 861 N N . TYR A 1 103 ? 11.648 -12.945 -4.602 1 97.25 103 TYR A N 1
ATOM 862 C CA . TYR A 1 103 ? 10.812 -13.82 -3.781 1 97.25 103 TYR A CA 1
ATOM 863 C C . TYR A 1 103 ? 11.508 -15.156 -3.529 1 97.25 103 TYR A C 1
ATOM 865 O O . TYR A 1 103 ? 11.367 -15.734 -2.451 1 97.25 103 TYR A O 1
ATOM 873 N N . ASN A 1 104 ? 12.242 -15.625 -4.48 1 96.25 104 ASN A N 1
ATOM 874 C CA . ASN A 1 104 ? 12.906 -16.922 -4.363 1 96.25 104 ASN A CA 1
ATOM 875 C C . ASN A 1 104 ? 14.039 -16.875 -3.342 1 96.25 104 ASN A C 1
ATOM 877 O O . ASN A 1 104 ? 14.547 -17.922 -2.932 1 96.25 104 ASN A O 1
ATOM 881 N N . GLU A 1 105 ? 14.414 -15.742 -2.873 1 95.44 105 GLU A N 1
ATOM 882 C CA . GLU A 1 105 ? 15.461 -15.586 -1.873 1 95.44 105 GLU A CA 1
ATOM 883 C C . GLU A 1 105 ? 14.875 -15.359 -0.482 1 95.44 105 GLU A C 1
ATOM 885 O O . GLU A 1 105 ? 15.617 -15.281 0.502 1 95.44 105 GLU A O 1
ATOM 890 N N . MET A 1 106 ? 13.609 -15.297 -0.379 1 95.69 106 MET A N 1
ATOM 891 C CA . MET A 1 106 ? 12.953 -14.992 0.89 1 95.69 106 MET A CA 1
ATOM 892 C C . MET A 1 106 ? 12.555 -16.266 1.621 1 95.69 106 MET A C 1
ATOM 894 O O . MET A 1 106 ? 12.32 -17.297 0.992 1 95.69 106 MET A O 1
ATOM 898 N N . ASN A 1 107 ? 12.539 -16.172 2.949 1 95.75 107 ASN A N 1
ATOM 899 C CA . ASN A 1 107 ? 11.977 -17.266 3.732 1 95.75 107 ASN A CA 1
ATOM 900 C C . ASN A 1 107 ? 10.484 -17.062 3.979 1 95.75 107 ASN A C 1
ATOM 902 O O . ASN A 1 107 ? 9.961 -15.961 3.789 1 95.75 107 ASN A O 1
ATOM 906 N N . LYS A 1 108 ? 9.797 -18.141 4.328 1 96.75 108 LYS A N 1
ATOM 907 C CA . LYS A 1 108 ? 8.344 -18.109 4.453 1 96.75 108 LYS A CA 1
ATOM 908 C C . LYS A 1 108 ? 7.902 -17.188 5.59 1 96.75 108 LYS A C 1
ATOM 910 O O . LYS A 1 108 ? 6.832 -16.578 5.523 1 96.75 108 LYS A O 1
ATOM 915 N N . GLU A 1 109 ? 8.719 -17.031 6.641 1 97.25 109 GLU A N 1
ATOM 916 C CA . GLU A 1 109 ? 8.367 -16.141 7.746 1 97.25 109 GLU A CA 1
ATOM 917 C C . GLU A 1 109 ? 8.305 -14.688 7.285 1 97.25 109 GLU A C 1
ATOM 919 O O . GLU A 1 109 ? 7.371 -13.961 7.645 1 97.25 109 GLU A O 1
ATOM 924 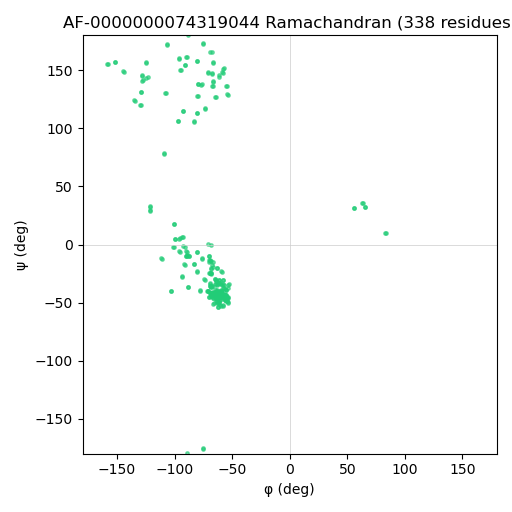N N . ASP A 1 110 ? 9.266 -14.312 6.469 1 97.12 110 ASP A N 1
ATOM 925 C CA . ASP A 1 110 ? 9.289 -12.945 5.957 1 97.12 110 ASP A CA 1
ATOM 926 C C . ASP A 1 110 ? 8.133 -12.703 4.996 1 97.12 110 ASP A C 1
ATOM 928 O O . ASP A 1 110 ? 7.523 -11.625 5.008 1 97.12 110 A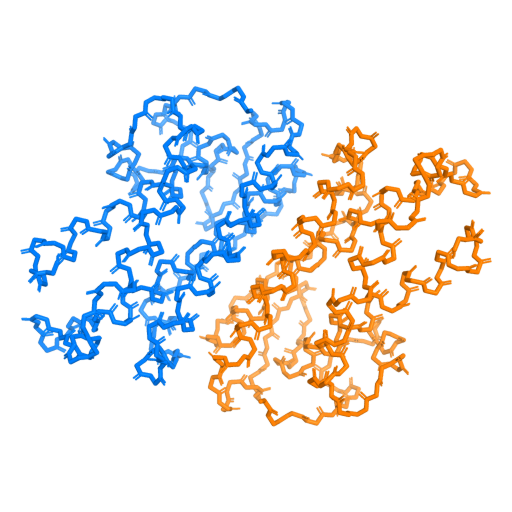SP A O 1
ATOM 932 N N . ILE A 1 111 ? 7.852 -13.648 4.152 1 98.25 111 ILE A N 1
ATOM 933 C CA . ILE A 1 111 ? 6.738 -13.539 3.219 1 98.25 111 ILE A CA 1
ATOM 934 C C . ILE A 1 111 ? 5.426 -13.414 3.994 1 98.25 111 ILE A C 1
ATOM 936 O O . ILE A 1 111 ? 4.602 -12.547 3.695 1 98.25 111 ILE A O 1
ATOM 940 N N . ALA A 1 112 ? 5.277 -14.25 5.023 1 98.56 112 ALA A N 1
ATOM 941 C CA . ALA A 1 112 ? 4.062 -14.227 5.832 1 98.56 112 ALA A CA 1
ATOM 942 C C . ALA A 1 112 ? 3.896 -12.891 6.543 1 98.56 112 ALA A C 1
ATOM 944 O O . ALA A 1 112 ? 2.783 -12.367 6.641 1 98.56 112 ALA A O 1
ATOM 945 N N . GLU A 1 113 ? 4.961 -12.367 7.043 1 98.69 113 GLU A N 1
ATOM 946 C CA . GLU A 1 113 ? 4.898 -11.086 7.742 1 98.69 113 GLU A CA 1
ATOM 947 C C . GLU A 1 113 ? 4.551 -9.953 6.781 1 98.69 113 GLU A C 1
ATOM 949 O O . GLU A 1 113 ? 3.805 -9.039 7.137 1 98.69 113 GLU A O 1
ATOM 954 N N . TRP A 1 114 ? 5.148 -10 5.613 1 98.81 114 TRP A N 1
ATOM 955 C CA . TRP A 1 114 ? 4.828 -8.992 4.609 1 98.81 114 TRP A CA 1
ATOM 956 C C . TRP A 1 114 ? 3.346 -9.031 4.25 1 98.81 114 TRP A C 1
ATOM 958 O O . TRP A 1 114 ? 2.678 -7.992 4.23 1 98.81 114 TRP A O 1
ATOM 968 N N . TRP A 1 115 ? 2.799 -10.234 4.039 1 98.88 115 TRP A N 1
ATOM 969 C CA . TRP A 1 115 ? 1.369 -10.406 3.805 1 98.88 115 TRP A CA 1
ATOM 970 C C . TRP A 1 115 ? 0.553 -9.797 4.938 1 98.88 115 TRP A C 1
ATOM 972 O O . TRP A 1 115 ? -0.409 -9.062 4.695 1 98.88 115 TRP A O 1
ATOM 982 N N . LYS A 1 116 ? 0.947 -10.117 6.117 1 98.88 116 LYS A N 1
ATOM 983 C CA . LYS A 1 116 ? 0.223 -9.656 7.293 1 98.88 116 LYS A CA 1
ATOM 984 C C . LYS A 1 116 ? 0.11 -8.133 7.301 1 98.88 116 LYS A C 1
ATOM 986 O O . LYS A 1 116 ? -0.958 -7.582 7.578 1 98.88 116 LYS A O 1
ATOM 991 N N . HIS A 1 117 ? 1.155 -7.488 7.012 1 98.88 117 HIS A N 1
ATOM 992 C CA . HIS A 1 117 ? 1.163 -6.031 7.027 1 98.88 117 HIS A CA 1
ATOM 993 C C . HIS A 1 117 ? 0.338 -5.461 5.879 1 98.88 117 HIS A C 1
ATOM 995 O O . HIS A 1 117 ? -0.438 -4.523 6.07 1 98.88 117 HIS A O 1
ATOM 1001 N N . GLU A 1 118 ? 0.505 -6.008 4.684 1 98.88 118 GLU A N 1
ATOM 1002 C CA . GLU A 1 118 ? -0.202 -5.488 3.516 1 98.88 118 GLU A CA 1
ATOM 1003 C C . GLU A 1 118 ? -1.712 -5.633 3.678 1 98.88 118 GLU A C 1
ATOM 1005 O O . GLU A 1 118 ? -2.455 -4.66 3.514 1 98.88 118 GLU A O 1
ATOM 1010 N N . ARG A 1 119 ? -2.16 -6.832 4.035 1 98.88 119 ARG A N 1
ATOM 1011 C CA . ARG A 1 119 ? -3.59 -7.062 4.223 1 98.88 119 ARG A CA 1
ATOM 1012 C C . ARG A 1 119 ? -4.113 -6.301 5.434 1 98.88 119 ARG A C 1
ATOM 1014 O O . ARG A 1 119 ? -5.215 -5.75 5.402 1 98.88 119 ARG A O 1
ATOM 1021 N N . GLY A 1 120 ? -3.318 -6.324 6.5 1 98.81 120 GLY A N 1
ATOM 1022 C CA . GLY A 1 120 ? -3.723 -5.559 7.668 1 98.81 120 GLY A CA 1
ATOM 1023 C C . GLY A 1 120 ? -3.967 -4.094 7.367 1 98.81 120 GLY A C 1
ATOM 1024 O O . GLY A 1 120 ? -4.949 -3.514 7.836 1 98.81 120 GLY A O 1
ATOM 1025 N N . ALA A 1 121 ? -3.076 -3.494 6.582 1 98.81 121 ALA A N 1
ATOM 1026 C CA . ALA A 1 121 ? -3.225 -2.096 6.195 1 98.81 121 ALA A CA 1
ATOM 1027 C C . ALA A 1 121 ? -4.512 -1.88 5.406 1 98.81 121 ALA A C 1
ATOM 1029 O O . ALA A 1 121 ? -5.234 -0.907 5.637 1 98.81 121 ALA A O 1
ATOM 1030 N N . ASN A 1 122 ? -4.77 -2.777 4.469 1 98.75 122 ASN A N 1
ATOM 1031 C CA . ASN A 1 122 ? -5.961 -2.641 3.637 1 98.75 122 ASN A CA 1
ATOM 1032 C C . ASN A 1 122 ? -7.238 -2.84 4.449 1 98.75 122 ASN A C 1
ATOM 1034 O O . ASN A 1 122 ? -8.258 -2.209 4.172 1 98.75 122 ASN A O 1
ATOM 1038 N N . LEU A 1 123 ? -7.234 -3.756 5.453 1 98.5 123 LEU A N 1
ATOM 1039 C CA . LEU A 1 123 ? -8.391 -3.951 6.32 1 98.5 123 LEU A CA 1
ATOM 1040 C C . LEU A 1 123 ? -8.664 -2.701 7.152 1 98.5 123 LEU A C 1
ATOM 1042 O O . LEU A 1 123 ? -9.82 -2.303 7.32 1 98.5 123 LEU A O 1
ATOM 1046 N N . LYS A 1 124 ? -7.594 -2.094 7.688 1 98.19 124 LYS A N 1
ATOM 1047 C CA . LYS A 1 124 ? -7.766 -0.84 8.414 1 98.19 124 LYS A CA 1
ATOM 1048 C C . LYS A 1 124 ? -8.336 0.248 7.508 1 98.19 124 LYS A C 1
ATOM 1050 O O . LYS A 1 124 ? -9.219 1.006 7.918 1 98.19 124 LYS A O 1
ATOM 1055 N N . MET A 1 125 ? -7.863 0.294 6.297 1 98.19 125 MET A N 1
ATOM 1056 C CA . MET A 1 125 ? -8.336 1.277 5.324 1 98.19 125 MET A CA 1
ATOM 1057 C C . MET A 1 125 ? -9.812 1.071 5.016 1 98.19 125 MET A C 1
ATOM 1059 O O . MET A 1 125 ? -10.578 2.033 4.965 1 98.19 125 MET A O 1
ATOM 1063 N N . LEU A 1 126 ? -10.172 -0.142 4.781 1 97.81 126 LEU A N 1
ATOM 1064 C CA . LEU A 1 126 ? -11.555 -0.465 4.426 1 97.81 126 LEU A CA 1
ATOM 1065 C C . LEU A 1 126 ? -12.516 -0.004 5.516 1 97.81 126 LEU A C 1
ATOM 1067 O O . LEU A 1 126 ? -13.648 0.385 5.223 1 97.81 126 LEU A O 1
ATOM 1071 N N . ASN A 1 127 ? -12.055 -0.006 6.723 1 95.06 127 ASN A N 1
ATOM 1072 C CA . ASN A 1 127 ? -12.867 0.447 7.844 1 95.06 127 ASN A CA 1
ATOM 1073 C C . ASN A 1 127 ? -12.875 1.969 7.953 1 95.06 127 ASN A C 1
ATOM 1075 O O . ASN A 1 127 ? -13.633 2.535 8.742 1 95.06 127 ASN A O 1
ATOM 1079 N N . ALA A 1 128 ? -12.086 2.631 7.16 1 96.44 128 ALA A N 1
ATOM 1080 C CA . ALA A 1 128 ? -11.922 4.078 7.227 1 96.44 128 ALA A CA 1
ATOM 1081 C C . ALA A 1 128 ? -12.289 4.734 5.895 1 96.44 128 ALA A C 1
ATOM 1083 O O . ALA A 1 128 ? -11.617 5.676 5.461 1 96.44 128 ALA A O 1
ATOM 1084 N N . ILE A 1 129 ? -13.203 4.23 5.191 1 97.38 129 ILE A N 1
ATOM 1085 C CA . ILE A 1 129 ? -13.664 4.789 3.926 1 97.38 129 ILE A CA 1
ATOM 1086 C C . ILE A 1 129 ? -15.055 5.398 4.113 1 97.38 129 ILE A C 1
ATOM 1088 O O . ILE A 1 129 ? -15.93 4.789 4.727 1 97.38 129 ILE A O 1
ATOM 1092 N N . ASN A 1 130 ? -15.18 6.641 3.648 1 95.31 130 ASN A N 1
ATOM 1093 C CA . ASN A 1 130 ? -16.5 7.258 3.6 1 95.31 130 ASN A CA 1
ATOM 1094 C C . ASN A 1 130 ? -17.5 6.398 2.82 1 95.31 130 ASN A C 1
ATOM 1096 O O . ASN A 1 130 ? -17.188 5.93 1.723 1 95.31 130 ASN A O 1
ATOM 1100 N N . GLN A 1 131 ? -18.688 6.273 3.365 1 94.44 131 GLN A N 1
ATOM 1101 C CA . GLN A 1 131 ? -19.672 5.387 2.764 1 94.44 131 GLN A CA 1
ATOM 1102 C C . GLN A 1 131 ? -19.984 5.801 1.328 1 94.44 131 GLN A C 1
ATOM 1104 O O . GLN A 1 131 ? -20.172 4.949 0.454 1 94.44 131 GLN A O 1
ATOM 1109 N N . ASP A 1 132 ? -20.078 7.059 1.078 1 96.25 132 ASP A N 1
ATOM 1110 C CA . ASP A 1 132 ? -20.422 7.539 -0.256 1 96.25 132 ASP A CA 1
ATOM 1111 C C . ASP A 1 132 ? -19.297 7.27 -1.249 1 96.25 132 ASP A C 1
ATOM 1113 O O . ASP A 1 132 ? -19.531 7.199 -2.457 1 96.25 132 ASP A O 1
ATOM 1117 N N . ALA A 1 133 ? -18.031 7.152 -0.75 1 97.69 133 ALA A N 1
ATOM 1118 C CA . ALA A 1 133 ? -16.891 6.926 -1.62 1 97.69 133 ALA A CA 1
ATOM 1119 C C . ALA A 1 133 ? -16.938 5.539 -2.254 1 97.69 133 ALA A C 1
ATOM 1121 O O . ALA A 1 133 ? -16.328 5.301 -3.295 1 97.69 133 ALA A O 1
ATOM 1122 N N . PHE A 1 134 ? -17.688 4.609 -1.671 1 97.75 134 PHE A N 1
ATOM 1123 C CA . PHE A 1 134 ? -17.812 3.266 -2.221 1 97.75 134 PHE A CA 1
ATOM 1124 C C . PHE A 1 134 ? -18.547 3.291 -3.553 1 97.75 134 PHE A C 1
ATOM 1126 O O . PHE A 1 134 ? -18.438 2.355 -4.348 1 97.75 134 PHE A O 1
ATOM 1133 N N . GLU A 1 135 ? -19.266 4.387 -3.781 1 97.5 135 GLU A N 1
ATOM 1134 C CA . GLU A 1 135 ? -20.031 4.516 -5.023 1 97.5 135 GLU A CA 1
ATOM 1135 C C . GLU A 1 135 ? -19.188 5.16 -6.117 1 97.5 135 GLU A C 1
ATOM 1137 O O . GLU A 1 135 ? -19.562 5.133 -7.293 1 97.5 135 GLU A O 1
ATOM 1142 N N . PHE A 1 136 ? -18.062 5.668 -5.789 1 98.62 136 PHE A N 1
ATOM 1143 C CA . PHE A 1 136 ? -17.203 6.359 -6.742 1 98.62 136 PHE A CA 1
ATOM 1144 C C . PHE A 1 136 ? -16.672 5.395 -7.789 1 98.62 136 PHE A C 1
ATOM 1146 O O . PHE A 1 136 ? -16.297 4.266 -7.465 1 98.62 136 PHE A O 1
ATOM 1153 N N . MET A 1 137 ? -16.688 5.828 -9.055 1 98.75 137 MET A N 1
ATOM 1154 C CA . MET A 1 137 ? -16.078 5.09 -10.164 1 98.75 137 MET A CA 1
ATOM 1155 C C . MET A 1 137 ? -14.688 5.613 -10.469 1 98.75 137 MET A C 1
ATOM 1157 O O . MET A 1 137 ? -14.531 6.695 -11.039 1 98.75 137 MET A O 1
ATOM 1161 N N . GLY A 1 138 ? -13.688 4.844 -10.094 1 98.69 138 GLY A N 1
ATOM 1162 C CA . GLY A 1 138 ? -12.32 5.184 -10.461 1 98.69 138 GLY A CA 1
ATOM 1163 C C . GLY A 1 138 ? -11.898 4.617 -11.805 1 98.69 138 GLY A C 1
ATOM 1164 O O . GLY A 1 138 ? -12.719 4.035 -12.516 1 98.69 138 GLY A O 1
ATOM 1165 N N . ASN A 1 139 ? -10.656 4.902 -12.188 1 98.75 139 ASN A N 1
ATOM 1166 C CA . ASN A 1 139 ? -10.109 4.41 -13.445 1 98.75 139 ASN A CA 1
ATOM 1167 C C . ASN A 1 139 ? -8.758 3.734 -13.242 1 98.75 139 ASN A C 1
ATOM 1169 O O . ASN A 1 139 ? -7.836 4.336 -12.688 1 98.75 139 ASN A O 1
ATOM 1173 N N . ALA A 1 140 ? -8.656 2.537 -13.562 1 97.88 140 ALA A N 1
ATOM 1174 C CA . ALA A 1 140 ? -7.406 1.783 -13.531 1 97.88 140 ALA A CA 1
ATOM 1175 C C . ALA A 1 140 ? -7.16 1.065 -14.852 1 97.88 140 ALA A C 1
ATOM 1177 O O . ALA A 1 140 ? -8.055 0.402 -15.383 1 97.88 14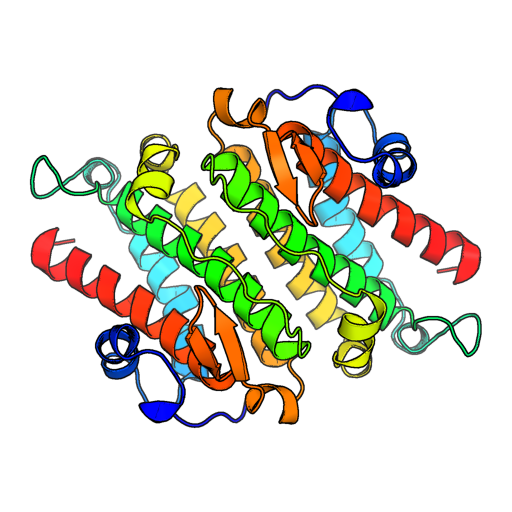0 ALA A O 1
ATOM 1178 N N . ASN A 1 141 ? -5.898 1.285 -15.32 1 97.12 141 ASN A N 1
ATOM 1179 C CA . ASN A 1 141 ? -5.5 0.641 -16.562 1 97.12 141 ASN A CA 1
ATOM 1180 C C . ASN A 1 141 ? -6.453 0.987 -17.703 1 97.12 141 ASN A C 1
ATOM 1182 O O . ASN A 1 141 ? -6.785 0.129 -18.531 1 97.12 141 ASN A O 1
ATOM 1186 N N . GLY A 1 142 ? -7.043 2.141 -17.719 1 96.81 142 GLY A N 1
ATOM 1187 C CA . GLY A 1 142 ? -7.906 2.643 -18.781 1 96.81 142 GLY A CA 1
ATOM 1188 C C . GLY A 1 142 ? -9.336 2.164 -18.656 1 96.81 142 GLY A C 1
ATOM 1189 O O . GLY A 1 142 ? -10.141 2.357 -19.578 1 96.81 142 GLY A O 1
ATOM 1190 N N . SER A 1 143 ? -9.711 1.561 -17.594 1 98.12 143 SER A N 1
ATOM 1191 C CA . SER A 1 143 ? -11.055 1.016 -17.422 1 98.12 143 SER A CA 1
ATOM 1192 C C . SER A 1 143 ? -11.672 1.502 -16.109 1 98.12 143 SER A C 1
ATOM 1194 O O . SER A 1 143 ? -10.984 1.632 -15.102 1 98.12 143 SER A O 1
ATOM 1196 N N . PRO A 1 144 ? -12.977 1.7 -16.125 1 98.44 144 PRO A N 1
ATOM 1197 C CA . PRO A 1 144 ? -13.656 2.115 -14.898 1 98.44 144 PRO A CA 1
ATOM 1198 C C . PRO A 1 144 ? -13.852 0.965 -13.914 1 98.44 144 PRO A C 1
ATOM 1200 O O . PRO A 1 144 ? -14.141 -0.162 -14.328 1 98.44 144 PRO A O 1
ATOM 1203 N N . ILE A 1 145 ? -13.625 1.201 -12.672 1 98.75 145 ILE A N 1
ATOM 1204 C CA . ILE A 1 145 ? -13.883 0.271 -11.578 1 98.75 145 ILE A CA 1
ATOM 1205 C C . ILE A 1 145 ? -14.57 1.008 -10.43 1 98.75 145 ILE A C 1
ATOM 1207 O O . ILE A 1 145 ? -14.078 2.039 -9.969 1 98.75 145 ILE A O 1
ATOM 1211 N N . LYS A 1 146 ? -15.734 0.556 -10 1 98.81 146 LYS A N 1
ATOM 1212 C CA . LYS A 1 146 ? -16.359 1.116 -8.812 1 98.81 146 LYS A CA 1
ATOM 1213 C C . LYS A 1 146 ? -15.555 0.796 -7.559 1 98.81 146 LYS A C 1
ATOM 1215 O O . LYS A 1 146 ? -15.062 -0.322 -7.402 1 98.81 146 LYS A O 1
ATOM 1220 N N . THR A 1 147 ? -15.43 1.709 -6.652 1 98.75 147 THR A N 1
ATOM 1221 C CA . THR A 1 147 ? -14.633 1.547 -5.441 1 98.75 147 THR A CA 1
ATOM 1222 C C . THR A 1 147 ? -15.07 0.304 -4.668 1 98.75 147 THR A C 1
ATOM 1224 O O . THR A 1 147 ? -14.234 -0.457 -4.18 1 98.75 147 THR A O 1
ATOM 1227 N N . SER A 1 148 ? -16.344 0.042 -4.617 1 98.38 148 SER A N 1
ATOM 1228 C CA . SER A 1 148 ? -1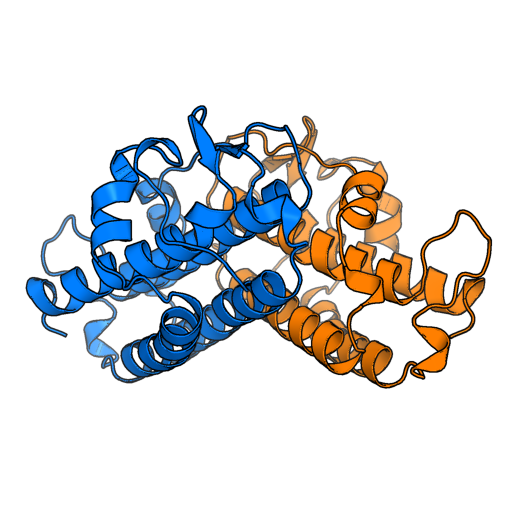6.891 -1.054 -3.824 1 98.38 148 SER A CA 1
ATOM 1229 C C . SER A 1 148 ? -16.516 -2.406 -4.422 1 98.38 148 SER A C 1
ATOM 1231 O O . SER A 1 148 ? -16.688 -3.443 -3.775 1 98.38 148 SER A O 1
ATOM 1233 N N . ALA A 1 149 ? -16.031 -2.436 -5.613 1 98.69 149 ALA A N 1
ATOM 1234 C CA . ALA A 1 149 ? -15.656 -3.691 -6.258 1 98.69 149 ALA A CA 1
ATOM 1235 C C . ALA A 1 149 ? -14.281 -4.156 -5.793 1 98.69 149 ALA A C 1
ATOM 1237 O O . ALA A 1 149 ? -13.953 -5.34 -5.891 1 98.69 149 ALA A O 1
ATOM 1238 N N . LEU A 1 150 ? -13.461 -3.244 -5.324 1 98.75 150 LEU A N 1
ATOM 1239 C CA . LEU A 1 150 ? -12.047 -3.521 -5.09 1 98.75 150 LEU A CA 1
ATOM 1240 C C . LEU A 1 150 ? -11.875 -4.523 -3.951 1 98.75 150 LEU A C 1
ATOM 1242 O O . LEU A 1 150 ? -11.039 -5.43 -4.039 1 98.75 150 LEU A O 1
ATOM 1246 N N . PRO A 1 151 ? -12.656 -4.41 -2.811 1 98.69 151 PRO A N 1
ATOM 1247 C CA . PRO A 1 151 ? -12.5 -5.438 -1.781 1 98.69 151 PRO A CA 1
ATOM 1248 C C . PRO A 1 151 ? -12.82 -6.84 -2.297 1 98.69 151 PRO A C 1
ATOM 1250 O O . PRO A 1 151 ? -12.195 -7.816 -1.88 1 98.69 151 PRO A O 1
ATOM 1253 N N . TYR A 1 152 ? -13.766 -6.953 -3.195 1 98.81 152 TYR A N 1
ATOM 1254 C CA . TYR A 1 152 ? -14.102 -8.242 -3.791 1 98.81 152 TYR A CA 1
ATOM 1255 C C . TYR A 1 152 ? -13 -8.719 -4.727 1 98.81 152 TYR A C 1
ATOM 1257 O O . TYR A 1 152 ? -12.68 -9.906 -4.762 1 98.81 152 TYR A O 1
ATOM 1265 N N . ILE A 1 153 ? -12.461 -7.816 -5.465 1 98.75 153 ILE A N 1
ATOM 1266 C CA . ILE A 1 153 ? -11.359 -8.133 -6.367 1 98.75 153 ILE A CA 1
ATOM 1267 C C . ILE A 1 153 ? -10.156 -8.617 -5.562 1 98.75 153 ILE A C 1
ATOM 1269 O O . ILE A 1 153 ? -9.531 -9.625 -5.914 1 98.75 153 ILE A O 1
ATOM 1273 N N . LEU A 1 154 ? -9.844 -7.93 -4.461 1 98.62 154 LEU A N 1
ATOM 1274 C CA . LEU A 1 154 ? -8.742 -8.305 -3.584 1 98.62 154 LEU A CA 1
ATOM 1275 C C . LEU A 1 154 ? -8.922 -9.727 -3.059 1 98.62 154 LEU A C 1
ATOM 1277 O O . LEU A 1 154 ? -8.023 -10.555 -3.186 1 98.62 154 LEU A O 1
ATOM 1281 N N . ALA A 1 155 ? -10.055 -9.969 -2.502 1 98.81 155 ALA A N 1
ATOM 1282 C CA . ALA A 1 155 ? -10.336 -11.273 -1.897 1 98.81 155 ALA A CA 1
ATOM 1283 C C . ALA A 1 155 ? -10.367 -12.375 -2.953 1 98.81 155 ALA A C 1
ATOM 1285 O O . ALA A 1 155 ? -9.82 -13.461 -2.746 1 98.81 155 ALA A O 1
ATOM 1286 N N . GLY A 1 156 ? -11.016 -12.078 -4.051 1 98.88 156 GLY A N 1
ATOM 1287 C CA . GLY A 1 156 ? -11.141 -13.055 -5.117 1 98.88 156 GLY A CA 1
ATOM 1288 C C . GLY A 1 156 ? -9.812 -13.414 -5.762 1 98.88 156 GLY A C 1
ATOM 1289 O O . GLY A 1 156 ? -9.57 -14.57 -6.102 1 98.88 156 GLY A O 1
ATOM 1290 N N . HIS A 1 157 ? -8.977 -12.422 -5.996 1 98.88 157 HIS A N 1
ATOM 1291 C CA . HIS A 1 157 ? -7.648 -12.656 -6.551 1 98.88 157 HIS A CA 1
ATOM 1292 C C . HIS A 1 157 ? -6.852 -13.617 -5.676 1 98.88 157 HIS A C 1
ATOM 1294 O O . HIS A 1 157 ? -6.219 -14.547 -6.184 1 98.88 157 HIS A O 1
ATOM 1300 N N . VAL A 1 158 ? -6.863 -13.375 -4.367 1 98.88 158 VAL A N 1
ATOM 1301 C CA . VAL A 1 158 ? -6.156 -14.242 -3.426 1 98.88 158 VAL A CA 1
ATOM 1302 C C . VAL A 1 158 ? -6.711 -15.656 -3.508 1 98.88 158 VAL A C 1
ATOM 1304 O O . VAL A 1 158 ? -5.953 -16.625 -3.611 1 98.88 158 VAL A O 1
ATOM 1307 N N . GLN A 1 159 ? -8.016 -15.742 -3.475 1 98.88 159 GLN A N 1
ATOM 1308 C CA . GLN A 1 159 ? -8.648 -17.047 -3.525 1 98.88 159 GLN A CA 1
ATOM 1309 C C . GLN A 1 159 ? -8.289 -17.797 -4.809 1 98.88 159 GLN A C 1
ATOM 1311 O O . GLN A 1 159 ? -8.047 -19 -4.789 1 98.88 159 GLN A O 1
ATOM 1316 N N . HIS A 1 160 ? -8.273 -17.109 -5.918 1 98.81 160 HIS A N 1
ATOM 1317 C CA . HIS A 1 160 ? -7.879 -17.688 -7.199 1 98.81 160 HIS A CA 1
ATOM 1318 C C . HIS A 1 160 ? -6.504 -18.344 -7.105 1 98.81 160 HIS A C 1
ATOM 1320 O O . HIS A 1 160 ? -6.32 -19.484 -7.523 1 98.81 160 HIS A O 1
ATOM 1326 N N . HIS A 1 161 ? -5.527 -17.656 -6.59 1 98.75 161 HIS A N 1
ATOM 1327 C CA . HIS A 1 161 ? -4.164 -18.172 -6.535 1 98.75 161 HIS A CA 1
ATOM 1328 C C . HIS A 1 161 ? -4.027 -19.25 -5.477 1 98.75 161 HIS A C 1
ATOM 1330 O O . HIS A 1 161 ? -3.244 -20.203 -5.641 1 98.75 161 HIS A O 1
ATOM 1336 N N . VAL A 1 162 ? -4.812 -19.188 -4.383 1 98.31 162 VAL A N 1
ATOM 1337 C CA . VAL A 1 162 ? -4.855 -20.281 -3.412 1 98.31 162 VAL A CA 1
ATOM 1338 C C . VAL A 1 162 ? -5.348 -21.562 -4.09 1 98.31 162 VAL A C 1
ATOM 1340 O O . VAL A 1 162 ? -4.789 -22.641 -3.879 1 98.31 162 VAL A O 1
ATOM 1343 N N . ASN A 1 163 ? -6.402 -21.406 -4.855 1 98.56 163 ASN A N 1
ATOM 1344 C CA . ASN A 1 163 ? -6.914 -22.562 -5.598 1 98.56 163 ASN A CA 1
ATOM 1345 C C . ASN A 1 163 ? -5.855 -23.141 -6.523 1 98.56 163 ASN A C 1
ATOM 1347 O O . ASN A 1 163 ? -5.73 -24.359 -6.641 1 98.56 163 ASN A O 1
ATOM 1351 N N . ILE A 1 164 ? -5.121 -22.344 -7.199 1 98.12 164 ILE A N 1
ATOM 1352 C CA . ILE A 1 164 ? -4.055 -22.797 -8.086 1 98.12 164 ILE A CA 1
ATOM 1353 C C . ILE A 1 164 ? -2.992 -23.531 -7.277 1 98.12 164 ILE A C 1
ATOM 1355 O O . ILE A 1 164 ? -2.527 -24.594 -7.68 1 98.12 164 ILE A O 1
ATOM 1359 N N . LEU A 1 165 ? -2.584 -22.984 -6.156 1 97.81 165 LEU A N 1
ATOM 1360 C CA . LEU A 1 165 ? -1.579 -23.594 -5.297 1 97.81 165 LEU A CA 1
ATOM 1361 C C . LEU A 1 165 ? -2.033 -24.984 -4.836 1 97.81 165 LEU A C 1
ATOM 1363 O O . LEU A 1 165 ? -1.253 -25.938 -4.855 1 97.81 165 LEU A O 1
ATOM 1367 N N . LYS A 1 166 ? -3.258 -25.109 -4.457 1 96.94 166 LYS A N 1
ATOM 1368 C CA . LYS A 1 166 ? -3.793 -26.375 -3.965 1 96.94 166 LYS A CA 1
ATOM 1369 C C . LYS A 1 166 ? -3.941 -27.375 -5.098 1 96.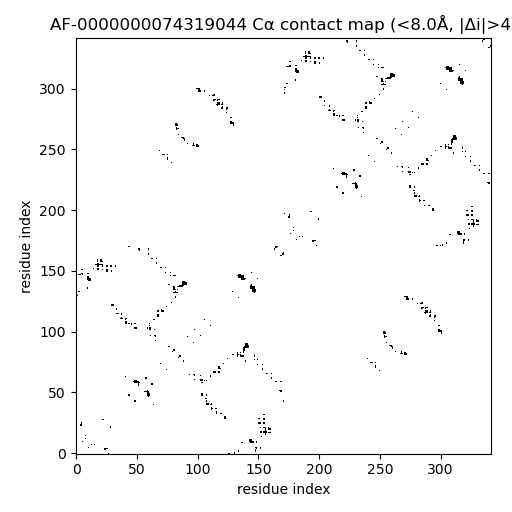94 166 LYS A C 1
ATOM 1371 O O . LYS A 1 166 ? -3.578 -28.547 -4.949 1 96.94 166 LYS A O 1
ATOM 1376 N N . ASN A 1 167 ? -4.367 -26.938 -6.23 1 97.56 167 ASN A N 1
ATOM 1377 C CA . ASN A 1 167 ? -4.746 -27.859 -7.305 1 97.56 167 ASN A CA 1
ATOM 1378 C C . ASN A 1 167 ? -3.553 -28.219 -8.188 1 97.56 167 ASN A C 1
ATOM 1380 O O . ASN A 1 167 ? -3.439 -29.344 -8.656 1 97.56 167 ASN A O 1
ATOM 1384 N N . ARG A 1 168 ? -2.713 -27.297 -8.406 1 96.25 168 ARG A N 1
ATOM 1385 C CA . ARG A 1 168 ? -1.616 -27.516 -9.344 1 96.25 168 ARG A CA 1
ATOM 1386 C C . ARG A 1 168 ? -0.307 -27.766 -8.602 1 96.25 168 ARG A C 1
ATOM 1388 O O . ARG A 1 168 ? 0.49 -28.609 -9.008 1 96.25 168 ARG A O 1
ATOM 1395 N N . TYR A 1 169 ? -0.09 -27.078 -7.59 1 95.81 169 TYR A N 1
ATOM 1396 C CA . TYR A 1 169 ? 1.156 -27.203 -6.84 1 95.81 169 TYR A CA 1
ATOM 1397 C C . TYR A 1 169 ? 1.019 -28.234 -5.73 1 95.81 169 TYR A C 1
ATOM 1399 O O . TYR A 1 169 ? 2.02 -28.703 -5.172 1 95.81 169 TYR A O 1
ATOM 1407 N N . LYS A 1 170 ? -0.195 -28.594 -5.355 1 93.12 170 LYS A N 1
ATOM 1408 C CA . LYS A 1 170 ? -0.521 -29.656 -4.414 1 93.12 170 LYS A CA 1
ATOM 1409 C C . LYS A 1 170 ? 0.018 -29.344 -3.02 1 93.12 170 LYS A C 1
ATOM 1411 O O . LYS A 1 170 ? 0.664 -30.188 -2.395 1 93.12 170 LYS A O 1
ATOM 1416 N N . ILE A 1 171 ? -0.041 -28.203 -2.764 1 90.94 171 ILE A N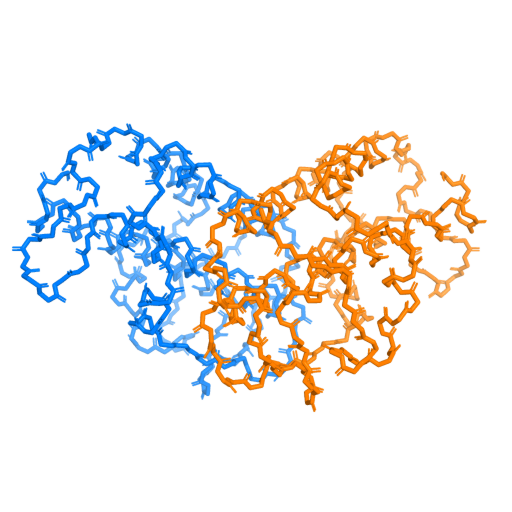 1
ATOM 1417 C CA . ILE A 1 171 ? 0.27 -27.828 -1.388 1 90.94 171 ILE A CA 1
ATOM 1418 C C . ILE A 1 171 ? -0.999 -27.359 -0.683 1 90.94 171 ILE A C 1
ATOM 1420 O O . ILE A 1 171 ? -1.963 -26.953 -1.334 1 90.94 171 ILE A O 1
ATOM 1424 N N . MET B 1 1 ? 19.359 -3.416 3.232 1 81.44 1 MET B N 1
ATOM 1425 C CA . MET B 1 1 ? 19.328 -2.398 2.186 1 81.44 1 MET B CA 1
ATOM 1426 C C . MET B 1 1 ? 20.641 -1.615 2.158 1 81.44 1 MET B C 1
ATOM 1428 O O . MET B 1 1 ? 21.188 -1.264 3.207 1 81.44 1 MET B O 1
ATOM 1432 N N . ASN B 1 2 ? 21.328 -1.568 1.115 1 85.5 2 ASN B N 1
ATOM 1433 C CA . ASN B 1 2 ? 22.562 -0.815 0.927 1 85.5 2 ASN B CA 1
ATOM 1434 C C . ASN B 1 2 ? 22.359 0.371 -0.012 1 85.5 2 ASN B C 1
ATOM 1436 O O . ASN B 1 2 ? 22.672 0.29 -1.2 1 85.5 2 ASN B O 1
ATOM 1440 N N . ILE B 1 3 ? 21.766 1.468 0.564 1 93.69 3 ILE B N 1
ATOM 1441 C CA . ILE B 1 3 ? 21.547 2.641 -0.273 1 93.69 3 ILE B CA 1
ATOM 1442 C C . ILE B 1 3 ? 22.203 3.863 0.365 1 93.69 3 ILE B C 1
ATOM 1444 O O . ILE B 1 3 ? 22.344 3.934 1.589 1 93.69 3 ILE B O 1
ATOM 1448 N N . LYS B 1 4 ? 22.75 4.73 -0.47 1 95.5 4 LYS B N 1
ATOM 1449 C CA . LYS B 1 4 ? 23.297 6.012 -0.046 1 95.5 4 LYS B CA 1
ATOM 1450 C C . LYS B 1 4 ? 22.25 7.117 -0.115 1 95.5 4 LYS B C 1
ATOM 1452 O O . LYS B 1 4 ? 21.281 7.008 -0.853 1 95.5 4 LYS B O 1
ATOM 1457 N N . LYS B 1 5 ? 22.469 8.125 0.704 1 97.88 5 LYS B N 1
ATOM 1458 C CA . LYS B 1 5 ? 21.609 9.305 0.609 1 97.88 5 LYS B CA 1
ATOM 1459 C C . LYS B 1 5 ? 21.594 9.859 -0.812 1 97.88 5 LYS B C 1
ATOM 1461 O O . LYS B 1 5 ? 22.641 10.039 -1.427 1 97.88 5 LYS B O 1
ATOM 1466 N N . PRO B 1 6 ? 20.422 10.078 -1.346 1 98.12 6 PRO B N 1
ATOM 1467 C CA . PRO B 1 6 ? 20.344 10.453 -2.762 1 98.12 6 PRO B CA 1
ATOM 1468 C C . PRO B 1 6 ? 20.859 11.867 -3.025 1 98.12 6 PRO B C 1
ATOM 1470 O O . PRO B 1 6 ? 20.656 12.766 -2.207 1 98.12 6 PRO B O 1
ATOM 1473 N N . SER B 1 7 ? 21.422 12.039 -4.188 1 97.19 7 SER B N 1
ATOM 1474 C CA . SER B 1 7 ? 21.844 13.359 -4.656 1 97.19 7 SER B CA 1
ATOM 1475 C C . SER B 1 7 ? 20.656 14.133 -5.219 1 97.19 7 SER B C 1
ATOM 1477 O O . SER B 1 7 ? 19.656 13.547 -5.641 1 97.19 7 SER B O 1
ATOM 1479 N N . PRO B 1 8 ? 20.75 15.43 -5.273 1 97.19 8 PRO B N 1
ATOM 1480 C CA . PRO B 1 8 ? 19.641 16.266 -5.711 1 97.19 8 PRO B CA 1
ATOM 1481 C C . PRO B 1 8 ? 19.188 15.945 -7.133 1 97.19 8 PRO B C 1
ATOM 1483 O O . PRO B 1 8 ? 18.031 16.234 -7.496 1 97.19 8 PRO B O 1
ATOM 1486 N N . GLU B 1 9 ? 20 15.367 -7.977 1 97.25 9 GLU B N 1
ATOM 1487 C CA . GLU B 1 9 ? 19.625 15.031 -9.352 1 97.25 9 GLU B CA 1
ATOM 1488 C C . GLU B 1 9 ? 18.734 13.789 -9.391 1 97.25 9 GLU B C 1
ATOM 1490 O O . GLU B 1 9 ? 18.125 13.484 -10.414 1 97.25 9 GLU B O 1
ATOM 1495 N N . ASN B 1 10 ? 18.625 13.07 -8.289 1 98.31 10 ASN B N 1
ATOM 1496 C CA . ASN B 1 10 ? 17.953 11.781 -8.25 1 98.31 10 ASN B CA 1
ATOM 1497 C C . ASN B 1 10 ? 16.484 11.938 -7.875 1 98.31 10 ASN B C 1
ATOM 1499 O O . ASN B 1 10 ? 15.75 10.945 -7.801 1 98.31 10 ASN B O 1
ATOM 1503 N N . TYR B 1 11 ? 15.984 13.078 -7.617 1 98.56 11 TYR B N 1
ATOM 1504 C CA . TYR B 1 11 ? 14.617 13.32 -7.191 1 98.56 11 TYR B CA 1
ATOM 1505 C C . TYR B 1 11 ? 14.203 14.766 -7.473 1 98.56 11 TYR B C 1
ATOM 1507 O O . TYR B 1 11 ? 15.055 15.648 -7.586 1 98.56 11 TYR B O 1
ATOM 1515 N N . PRO B 1 12 ? 12.906 15.07 -7.625 1 98.06 12 PRO B N 1
ATOM 1516 C CA . PRO B 1 12 ? 12.461 16.469 -7.742 1 98.06 12 PRO B CA 1
ATOM 1517 C C . PRO B 1 12 ? 12.859 17.312 -6.539 1 98.06 12 PRO B C 1
ATOM 1519 O O . PRO B 1 12 ? 12.82 16.844 -5.402 1 98.06 12 PRO B O 1
ATOM 1522 N N . SER B 1 13 ? 13.047 18.562 -6.734 1 97.19 13 SER B N 1
ATOM 1523 C CA . SER B 1 13 ? 13.648 19.453 -5.75 1 97.19 13 SER B CA 1
ATOM 1524 C C . SER B 1 13 ? 12.727 19.656 -4.551 1 97.19 13 SER B C 1
ATOM 1526 O O . SER B 1 13 ? 13.195 19.938 -3.443 1 97.19 13 SER B O 1
ATOM 1528 N N . PHE B 1 14 ? 11.531 19.484 -4.758 1 94.69 14 PHE B N 1
ATOM 1529 C CA . PHE B 1 14 ? 10.594 19.766 -3.674 1 94.69 14 PHE B CA 1
ATOM 1530 C C . PHE B 1 14 ? 10.758 18.75 -2.549 1 94.69 14 PHE B C 1
ATOM 1532 O O . PHE B 1 14 ? 10.336 18.984 -1.416 1 94.69 14 PHE B O 1
ATOM 1539 N N . TYR B 1 15 ? 11.453 17.656 -2.812 1 98 15 TYR B N 1
ATOM 1540 C CA . TYR B 1 15 ? 11.656 16.656 -1.78 1 98 15 TYR B CA 1
ATOM 1541 C C . TYR B 1 15 ? 12.914 16.938 -0.972 1 98 15 TYR B C 1
ATOM 1543 O O . TYR B 1 15 ? 13.172 16.297 0.045 1 98 15 TYR B O 1
ATOM 1551 N N . LYS B 1 16 ? 13.711 17.891 -1.41 1 98.12 16 LYS B N 1
ATOM 1552 C CA . LYS B 1 16 ? 15 18.156 -0.769 1 98.12 16 LYS B CA 1
ATOM 1553 C C . LYS B 1 16 ? 14.82 18.469 0.714 1 98.12 16 LYS B C 1
ATOM 1555 O O . LYS B 1 16 ? 15.594 18 1.55 1 98.12 16 LYS B O 1
ATOM 1560 N N . SER B 1 17 ? 13.828 19.25 1.034 1 97.88 17 SER B N 1
ATOM 1561 C CA . SER B 1 17 ? 13.609 19.625 2.428 1 97.88 17 SER B CA 1
ATOM 1562 C C . SER B 1 17 ? 13.289 18.406 3.285 1 97.88 17 SER B C 1
ATOM 1564 O O . SER B 1 17 ? 13.633 18.359 4.469 1 97.88 17 SER B O 1
ATOM 1566 N N . TYR B 1 18 ? 12.562 17.391 2.736 1 98.44 18 TYR B N 1
ATOM 1567 C CA . TYR B 1 18 ? 12.32 16.141 3.447 1 98.44 18 TYR B CA 1
ATOM 1568 C C . TYR B 1 18 ? 13.617 15.375 3.652 1 98.44 18 TYR B C 1
ATOM 1570 O O . TYR B 1 18 ? 13.93 14.961 4.773 1 98.44 18 TYR B O 1
ATOM 1578 N N . ILE B 1 19 ? 14.344 15.203 2.598 1 98.56 19 ILE B N 1
ATOM 1579 C CA . ILE B 1 19 ? 15.539 14.367 2.594 1 98.56 19 ILE B CA 1
ATOM 1580 C C . ILE B 1 19 ? 16.578 14.961 3.531 1 98.56 19 ILE B C 1
ATOM 1582 O O . ILE B 1 19 ? 17.312 14.227 4.203 1 98.56 19 ILE B O 1
ATOM 1586 N N . ASP B 1 20 ? 16.578 16.266 3.662 1 98.38 20 ASP B N 1
ATOM 1587 C CA . ASP B 1 20 ? 17.531 16.953 4.531 1 98.38 20 ASP B CA 1
ATOM 1588 C C . ASP B 1 20 ? 17.234 16.672 6 1 98.38 20 ASP B C 1
ATOM 1590 O O . ASP B 1 20 ? 18.078 16.891 6.867 1 98.38 20 ASP B O 1
ATOM 1594 N N . LEU B 1 21 ? 16.109 16.156 6.344 1 98.62 21 LEU B N 1
ATOM 1595 C CA . LEU B 1 21 ? 15.68 15.984 7.727 1 98.62 21 LEU B CA 1
ATOM 1596 C C . LEU B 1 21 ? 16.109 14.625 8.273 1 98.62 21 LEU B C 1
ATOM 1598 O O . LEU B 1 21 ? 15.938 14.344 9.461 1 98.62 21 LEU B O 1
ATOM 1602 N N . VAL B 1 22 ? 16.672 13.766 7.441 1 98.38 22 VAL B N 1
ATOM 1603 C CA . VAL B 1 22 ? 16.938 12.406 7.891 1 98.38 22 VAL B CA 1
ATOM 1604 C C . VAL B 1 22 ? 18.422 12.07 7.684 1 98.38 22 VAL B C 1
ATOM 1606 O O . VAL B 1 22 ? 19.094 12.695 6.863 1 98.38 22 VAL B O 1
ATOM 1609 N N . PRO B 1 23 ? 18.953 11.117 8.422 1 98.12 23 PRO B N 1
ATOM 1610 C CA . PRO B 1 23 ? 20.391 10.797 8.375 1 98.12 23 PRO B CA 1
ATOM 1611 C C . PRO B 1 23 ? 20.781 10.016 7.125 1 98.12 23 PRO B C 1
ATOM 1613 O O . PRO B 1 23 ? 19.906 9.586 6.363 1 98.12 23 PRO B O 1
ATOM 1616 N N . ASP B 1 24 ? 22.062 9.828 6.945 1 97.38 24 ASP B N 1
ATOM 1617 C CA . ASP B 1 24 ? 22.594 9.102 5.793 1 97.38 24 ASP B CA 1
ATOM 1618 C C . ASP B 1 24 ? 22.234 7.621 5.855 1 97.38 24 ASP B C 1
ATOM 1620 O O . ASP B 1 24 ? 21.875 7.023 4.84 1 97.38 24 ASP B O 1
ATOM 1624 N N . GLN B 1 25 ? 22.422 7.105 7.074 1 96.5 25 GLN B N 1
ATOM 1625 C CA . GLN B 1 25 ? 22 5.719 7.258 1 96.5 25 GLN B CA 1
ATOM 1626 C C . GLN B 1 25 ? 20.516 5.621 7.543 1 96.5 25 GLN B C 1
ATOM 1628 O O . GLN B 1 25 ? 20.078 5.754 8.688 1 96.5 25 GLN B O 1
ATOM 1633 N N . ILE B 1 26 ? 19.766 5.176 6.559 1 97.69 26 ILE B N 1
ATOM 1634 C CA . ILE B 1 26 ? 18.328 5.402 6.598 1 97.69 26 ILE B CA 1
ATOM 1635 C C . ILE B 1 26 ? 17.625 4.195 7.219 1 97.69 26 ILE B C 1
ATOM 1637 O O . ILE B 1 26 ? 16.562 4.332 7.828 1 97.69 26 ILE B O 1
ATOM 1641 N N . GLU B 1 27 ? 18.234 2.996 7.094 1 95.88 27 GLU B N 1
ATOM 1642 C CA . GLU B 1 27 ? 17.531 1.78 7.48 1 95.88 27 GLU B CA 1
ATOM 1643 C C . GLU B 1 27 ? 17.203 1.786 8.969 1 95.88 27 GLU B C 1
ATOM 1645 O O . GLU B 1 27 ? 16.031 1.618 9.352 1 95.88 27 GLU B O 1
ATOM 1650 N N . PRO B 1 28 ? 18.203 1.999 9.867 1 97.19 28 PRO B N 1
ATOM 1651 C CA . PRO B 1 28 ? 17.859 2.059 11.289 1 97.19 28 PRO B CA 1
ATOM 1652 C C . PRO B 1 28 ? 16.875 3.191 11.617 1 97.19 28 PRO B C 1
ATOM 1654 O O . PRO B 1 28 ? 16.062 3.064 12.523 1 97.19 28 PRO B O 1
ATOM 1657 N N . PHE B 1 29 ? 16.984 4.281 10.883 1 98.38 29 PHE B N 1
ATOM 1658 C CA . PHE B 1 29 ? 16.109 5.422 11.109 1 98.38 29 PHE B CA 1
ATOM 1659 C C . PHE B 1 29 ? 14.656 5.055 10.789 1 98.38 29 PHE B C 1
ATOM 1661 O O . PHE B 1 29 ? 13.75 5.387 11.555 1 98.38 29 PHE B O 1
ATOM 1668 N N . LEU B 1 30 ? 14.422 4.363 9.711 1 98.56 30 LEU B N 1
ATOM 1669 C CA . LEU B 1 30 ? 13.086 3.93 9.305 1 98.56 30 LEU B CA 1
ATOM 1670 C C . LEU B 1 30 ? 12.484 2.992 10.344 1 98.56 30 LEU B C 1
ATOM 1672 O O . LEU B 1 30 ? 11.305 3.117 10.688 1 98.56 30 LEU B O 1
ATOM 1676 N N . GLU B 1 31 ? 13.258 2.076 10.805 1 97.81 31 GLU B N 1
ATOM 1677 C CA . GLU B 1 31 ? 12.797 1.123 11.812 1 97.81 31 GLU B CA 1
ATOM 1678 C C . GLU B 1 31 ? 12.445 1.825 13.117 1 97.81 31 GLU B C 1
ATOM 1680 O O . GLU B 1 31 ? 11.422 1.533 13.734 1 97.81 31 GLU B O 1
ATOM 1685 N N . ASN B 1 32 ? 13.266 2.68 13.562 1 98.5 32 ASN B N 1
ATOM 1686 C CA . ASN B 1 32 ? 13 3.434 14.781 1 98.5 32 ASN B CA 1
ATOM 1687 C C . ASN B 1 32 ? 11.758 4.309 14.633 1 98.5 32 ASN B C 1
ATOM 1689 O O . ASN B 1 32 ? 10.945 4.406 15.562 1 98.5 32 ASN B O 1
ATOM 1693 N N . GLN B 1 33 ? 11.68 4.98 13.531 1 98.69 33 GLN B N 1
ATOM 1694 C CA . GLN B 1 33 ? 10.539 5.848 13.25 1 98.69 33 GLN B CA 1
ATOM 1695 C C . GLN B 1 33 ? 9.227 5.07 13.297 1 98.69 33 GLN B C 1
ATOM 1697 O O . GLN B 1 33 ? 8.195 5.605 13.703 1 98.69 33 GLN B O 1
ATOM 1702 N N . TRP B 1 34 ? 9.281 3.838 12.805 1 98.62 34 TRP B N 1
ATOM 1703 C CA . TRP B 1 34 ? 8.133 2.945 12.836 1 98.62 34 TRP B CA 1
ATOM 1704 C C . TRP B 1 34 ? 7.578 2.82 14.258 1 98.62 34 TRP B C 1
ATOM 1706 O O . TRP B 1 34 ? 6.379 2.992 14.477 1 98.62 34 TRP B O 1
ATOM 1716 N N . HIS B 1 35 ? 8.359 2.643 15.227 1 98.5 35 HIS B N 1
ATOM 1717 C CA . HIS B 1 35 ? 7.949 2.506 16.625 1 98.5 35 HIS B CA 1
ATOM 1718 C C . HIS B 1 35 ? 7.621 3.861 17.234 1 98.5 35 HIS B C 1
ATOM 1720 O O . HIS B 1 35 ? 6.648 3.99 17.984 1 98.5 35 HIS B O 1
ATOM 1726 N N . GLU B 1 36 ? 8.375 4.844 16.922 1 98.5 36 GLU B N 1
ATOM 1727 C CA . GLU B 1 36 ? 8.219 6.172 17.516 1 98.5 36 GLU B CA 1
ATOM 1728 C C . GLU B 1 36 ? 6.891 6.801 17.109 1 98.5 36 GLU B C 1
ATOM 1730 O O . GLU B 1 36 ? 6.215 7.418 17.938 1 98.5 36 GLU B O 1
ATOM 1735 N N . ILE B 1 37 ? 6.559 6.66 15.875 1 98.75 37 ILE B N 1
ATOM 1736 C CA . ILE B 1 37 ? 5.332 7.285 15.391 1 98.75 37 ILE B CA 1
ATOM 1737 C C . ILE B 1 37 ? 4.121 6.586 16 1 98.75 37 ILE B C 1
ATOM 1739 O O . ILE B 1 37 ? 3.137 7.238 16.359 1 98.75 37 ILE B O 1
ATOM 1743 N N . LYS B 1 38 ? 4.18 5.281 16.062 1 98.5 38 LYS B N 1
ATOM 1744 C CA . LYS B 1 38 ? 3.104 4.559 16.734 1 98.5 38 LYS B CA 1
ATOM 1745 C C . LYS B 1 38 ? 2.9 5.074 18.156 1 98.5 38 LYS B C 1
ATOM 1747 O O . LYS B 1 38 ? 1.773 5.363 18.562 1 98.5 38 LYS B O 1
ATOM 1752 N N . THR B 1 39 ? 3.971 5.188 18.891 1 98 39 THR B N 1
ATOM 1753 C CA . THR B 1 39 ? 3.932 5.676 20.266 1 98 39 THR B CA 1
ATOM 1754 C C . THR B 1 39 ? 3.441 7.121 20.312 1 98 39 THR B C 1
ATOM 1756 O O . THR B 1 39 ? 2.666 7.492 21.188 1 98 39 THR B O 1
ATOM 1759 N N . PHE B 1 40 ? 3.943 7.93 19.406 1 97.88 40 PHE B N 1
ATOM 1760 C CA . PHE B 1 40 ? 3.549 9.328 19.312 1 97.88 40 PHE B CA 1
ATOM 1761 C C . PHE B 1 40 ? 2.039 9.453 19.141 1 97.88 40 PHE B C 1
ATOM 1763 O O . PHE B 1 40 ? 1.395 10.242 19.828 1 97.88 40 PHE B O 1
ATOM 1770 N N . ILE B 1 41 ? 1.44 8.656 18.281 1 98 41 ILE B N 1
ATOM 1771 C CA . ILE B 1 41 ? 0.003 8.656 18.031 1 98 41 ILE B CA 1
ATOM 1772 C C . ILE B 1 41 ? -0.736 8.227 19.297 1 98 41 ILE B C 1
ATOM 1774 O O . ILE B 1 41 ? -1.685 8.891 19.734 1 98 41 ILE B O 1
ATOM 1778 N N . LEU B 1 42 ? -0.271 7.184 19.922 1 97.25 42 LEU B N 1
ATOM 1779 C CA . LEU B 1 42 ? -0.944 6.602 21.078 1 97.25 42 LEU B CA 1
ATOM 1780 C C . LEU B 1 42 ? -0.864 7.543 22.281 1 97.25 42 LEU B C 1
ATOM 1782 O O . LEU B 1 42 ? -1.729 7.508 23.156 1 97.25 42 LEU B O 1
ATOM 1786 N N . ASN B 1 43 ? 0.105 8.383 22.312 1 95.94 43 ASN B N 1
ATOM 1787 C CA . ASN B 1 43 ? 0.295 9.305 23.422 1 95.94 43 ASN B CA 1
ATOM 1788 C C . ASN B 1 43 ? -0.49 10.594 23.219 1 95.94 43 ASN B C 1
ATOM 1790 O O . ASN B 1 43 ? -0.559 11.438 24.125 1 95.94 43 ASN B O 1
ATOM 1794 N N . THR B 1 44 ? -0.998 10.758 22.094 1 94.19 44 THR B N 1
ATOM 1795 C CA . THR B 1 44 ? -1.814 11.938 21.828 1 94.19 44 THR B CA 1
ATOM 1796 C C . THR B 1 44 ? -3.17 11.828 22.516 1 94.19 44 THR B C 1
ATOM 1798 O O . THR B 1 44 ? -3.873 10.828 22.344 1 94.19 44 THR B O 1
ATOM 1801 N N . THR B 1 45 ? -3.424 12.703 23.422 1 85.88 45 THR B N 1
ATOM 1802 C CA . THR B 1 45 ? -4.688 12.648 24.156 1 85.88 45 THR B CA 1
ATOM 1803 C C . THR B 1 45 ? -5.867 12.805 23.203 1 85.88 45 THR B C 1
ATOM 1805 O O . THR B 1 45 ? -5.762 13.492 22.172 1 85.88 45 THR B O 1
ATOM 1808 N N . LYS B 1 46 ? -6.93 12.109 23.484 1 73.62 46 LYS B N 1
ATOM 1809 C CA . LYS B 1 46 ? -8.117 12.062 22.641 1 73.62 46 LYS B CA 1
ATOM 1810 C C . LYS B 1 46 ? -8.641 13.461 22.344 1 73.62 46 LYS B C 1
ATOM 1812 O O . LYS B 1 46 ? -9.047 13.758 21.219 1 73.62 46 LYS B O 1
ATOM 1817 N N . ASN B 1 47 ? -8.547 14.281 23.297 1 78.38 47 ASN B N 1
ATOM 1818 C CA . ASN B 1 47 ? -9.07 15.633 23.156 1 78.38 47 ASN B CA 1
ATOM 1819 C C . ASN B 1 47 ? -8.219 16.453 22.203 1 78.38 47 ASN B C 1
ATOM 1821 O O . ASN B 1 47 ? -8.664 17.484 21.688 1 78.38 47 ASN B O 1
ATOM 1825 N N . LYS B 1 48 ? -7.184 15.797 21.688 1 88.12 48 LYS B N 1
ATOM 1826 C CA . LYS B 1 48 ? -6.305 16.594 20.844 1 88.12 48 LYS B CA 1
ATOM 1827 C C . LYS B 1 48 ? -6.391 16.156 19.391 1 88.12 48 LYS B C 1
ATOM 1829 O O . LYS B 1 48 ? -5.969 16.875 18.484 1 88.12 48 LYS B O 1
ATOM 1834 N N . LEU B 1 49 ? -6.984 15.094 19.156 1 94 49 LEU B N 1
ATOM 1835 C CA . LEU B 1 49 ? -7.035 14.594 17.781 1 94 49 LEU B CA 1
ATOM 1836 C C . LEU B 1 49 ? -7.816 15.547 16.891 1 94 49 LEU B C 1
ATOM 1838 O O . LEU B 1 49 ? -7.48 15.727 15.719 1 94 49 LEU B O 1
ATOM 1842 N N . ASP B 1 50 ? -8.812 16.156 17.469 1 93.44 50 ASP B N 1
ATOM 1843 C CA . ASP B 1 50 ? -9.672 17.016 16.656 1 93.44 50 ASP B CA 1
ATOM 1844 C C . ASP B 1 50 ? -9.188 18.469 16.688 1 93.44 50 ASP B C 1
ATOM 1846 O O . ASP B 1 50 ? -9.812 19.344 16.109 1 93.44 50 ASP B O 1
ATOM 1850 N N . TYR B 1 51 ? -8.055 18.641 17.297 1 95.44 51 TYR B N 1
ATOM 1851 C CA . TYR B 1 51 ? -7.508 19.984 17.438 1 95.44 51 TYR B CA 1
ATOM 1852 C C . TYR B 1 51 ? -6.836 20.438 16.156 1 95.44 51 TYR B C 1
ATOM 1854 O O . TYR B 1 51 ? -6.16 19.656 15.492 1 95.44 51 TYR B O 1
ATOM 1862 N N . ARG B 1 52 ? -7.047 21.688 15.758 1 95.62 52 ARG B N 1
ATOM 1863 C CA . ARG B 1 52 ? -6.277 22.391 14.734 1 95.62 52 ARG B CA 1
ATOM 1864 C C . ARG B 1 52 ? -5.766 23.734 15.242 1 95.62 52 ARG B C 1
ATOM 1866 O O . ARG B 1 52 ? -6.484 24.453 15.945 1 95.62 52 ARG B O 1
ATOM 1873 N N . TYR B 1 53 ? -4.621 24.109 14.914 1 95 53 TYR B N 1
ATOM 1874 C CA . TYR B 1 53 ? -4.008 25.297 15.516 1 95 53 TYR B CA 1
ATOM 1875 C C . TYR B 1 53 ? -4.473 26.562 14.82 1 95 53 TYR B C 1
ATOM 1877 O O . TYR B 1 53 ? -4.285 27.672 15.336 1 95 53 TYR B O 1
ATOM 1885 N N . GLU B 1 54 ? -5.078 26.453 13.57 1 96.31 54 GLU B N 1
ATOM 1886 C CA . GLU B 1 54 ? -5.766 27.5 12.836 1 96.31 54 GLU B CA 1
ATOM 1887 C C . GLU B 1 54 ? -6.953 26.953 12.055 1 96.31 54 GLU B C 1
ATOM 1889 O O . GLU B 1 54 ? -6.941 25.797 11.633 1 96.31 54 GLU B O 1
ATOM 1894 N N . PRO B 1 55 ? -8.008 27.734 11.859 1 94.56 55 PRO B N 1
ATOM 1895 C CA . PRO B 1 55 ? -9.258 27.234 11.266 1 94.56 55 PRO B CA 1
ATOM 1896 C C . PRO B 1 55 ? -9.039 26.531 9.938 1 94.56 55 PRO B C 1
ATOM 1898 O O . PRO B 1 55 ? -9.688 25.516 9.656 1 94.56 55 PRO B O 1
ATOM 1901 N N . GLU B 1 56 ? -8.117 26.906 9.07 1 95.06 56 GLU B N 1
ATOM 1902 C CA . GLU B 1 56 ? -7.965 26.328 7.734 1 95.06 56 GLU B CA 1
ATOM 1903 C C . GLU B 1 56 ? -6.922 25.219 7.723 1 95.06 56 GLU B C 1
ATOM 1905 O O . GLU B 1 56 ? -6.664 24.609 6.684 1 95.06 56 GLU B O 1
ATOM 1910 N N . LYS B 1 57 ? -6.441 24.922 8.984 1 97.5 57 LYS B N 1
ATOM 1911 C CA . LYS B 1 57 ? -5.418 23.875 9.062 1 97.5 57 LYS B CA 1
ATOM 1912 C C . LYS B 1 57 ? -6.035 22.531 9.398 1 97.5 57 LYS B C 1
ATOM 1914 O O . LYS B 1 57 ? -7.184 22.453 9.836 1 97.5 57 LYS B O 1
ATOM 1919 N N . TRP B 1 58 ? -5.316 21.547 9.109 1 98.31 58 TRP B N 1
ATOM 1920 C CA . TRP B 1 58 ? -5.746 20.172 9.398 1 98.31 58 TRP B CA 1
ATOM 1921 C C . TRP B 1 58 ? -5.793 19.922 10.898 1 98.31 58 TRP B C 1
ATOM 1923 O O . TRP B 1 58 ? -5.051 20.547 11.664 1 98.31 58 TRP B O 1
ATOM 1933 N N . THR B 1 59 ? -6.738 19.062 11.32 1 97.88 59 THR B N 1
ATOM 1934 C CA . THR B 1 59 ? -6.672 18.547 12.688 1 97.88 59 THR B CA 1
ATOM 1935 C C . THR B 1 59 ? -5.477 17.609 12.852 1 97.88 59 THR B C 1
ATOM 1937 O O . THR B 1 59 ? -4.875 17.188 11.859 1 97.88 59 THR B O 1
ATOM 1940 N N . ILE B 1 60 ? -5.121 17.297 14.086 1 98.25 60 ILE B N 1
ATOM 1941 C CA . ILE B 1 60 ? -4.043 16.359 14.367 1 98.25 60 ILE B CA 1
ATOM 1942 C C . ILE B 1 60 ? -4.367 15.008 13.75 1 98.25 60 ILE B C 1
ATOM 1944 O O . ILE B 1 60 ? -3.496 14.367 13.156 1 98.25 60 ILE B O 1
ATOM 1948 N N . ALA B 1 61 ? -5.613 14.562 13.836 1 98 61 ALA B N 1
ATOM 1949 C CA . ALA B 1 61 ? -6.035 13.312 13.219 1 98 61 ALA B CA 1
ATOM 1950 C C . ALA B 1 61 ? -5.801 13.336 11.711 1 98 61 ALA B C 1
ATOM 1952 O O . ALA B 1 61 ? -5.348 12.352 11.133 1 98 61 ALA B O 1
ATOM 1953 N N . GLU B 1 62 ? -6.098 14.453 11.148 1 98.5 62 GLU B N 1
ATOM 1954 C CA . GLU B 1 62 ? -5.922 14.602 9.711 1 98.5 62 GLU B CA 1
ATOM 1955 C C . GLU B 1 62 ? -4.445 14.586 9.328 1 98.5 62 GLU B C 1
ATOM 1957 O O . GLU B 1 62 ? -4.074 14.07 8.273 1 98.5 62 GLU B O 1
ATOM 1962 N N . VAL B 1 63 ? -3.594 15.148 10.141 1 98.75 63 VAL B N 1
ATOM 1963 C CA . VAL B 1 63 ? -2.158 15.102 9.883 1 98.75 63 VAL B CA 1
ATOM 1964 C C . VAL B 1 63 ? -1.674 13.656 9.93 1 98.75 63 VAL B C 1
ATOM 1966 O O . VAL B 1 63 ? -0.955 13.203 9.039 1 98.75 63 VAL B O 1
ATOM 1969 N N . PHE B 1 64 ? -2.07 12.93 11 1 98.56 64 PHE B N 1
ATOM 1970 C CA . PHE B 1 64 ? -1.692 11.523 11.086 1 98.56 64 PHE B CA 1
ATOM 1971 C C . PHE B 1 64 ? -2.211 10.742 9.883 1 98.56 64 PHE B C 1
ATOM 1973 O O . PHE B 1 64 ? -1.489 9.93 9.297 1 98.56 64 PHE B O 1
ATOM 1980 N N . GLY B 1 65 ? -3.455 11 9.531 1 98.62 65 GLY B N 1
ATOM 1981 C CA . GLY B 1 65 ? -4.031 10.367 8.352 1 98.62 65 GLY B CA 1
ATOM 1982 C C . GLY B 1 65 ? -3.256 10.641 7.082 1 98.62 65 GLY B C 1
ATOM 1983 O O . GLY B 1 65 ? -3.021 9.734 6.277 1 98.62 65 GLY B O 1
ATOM 1984 N N . HIS B 1 66 ? -2.861 11.914 6.902 1 98.81 66 HIS B N 1
ATOM 1985 C CA . HIS B 1 66 ? -2.061 12.312 5.754 1 98.81 66 HIS B CA 1
ATOM 1986 C C . HIS B 1 66 ? -0.742 11.547 5.707 1 98.81 66 HIS B C 1
ATOM 1988 O O . HIS B 1 66 ? -0.312 11.109 4.637 1 98.81 66 HIS B O 1
ATOM 1994 N N . ILE B 1 67 ? -0.097 11.375 6.812 1 98.88 67 ILE B N 1
ATOM 1995 C CA . ILE B 1 67 ? 1.135 10.602 6.898 1 98.88 67 ILE B CA 1
ATOM 1996 C C . ILE B 1 67 ? 0.88 9.172 6.418 1 98.88 67 ILE B C 1
ATOM 1998 O O . ILE B 1 67 ? 1.661 8.625 5.633 1 98.88 67 ILE B O 1
ATOM 2002 N N . ILE B 1 68 ? -0.195 8.602 6.82 1 98.88 68 ILE B N 1
ATOM 2003 C CA . ILE B 1 68 ? -0.541 7.23 6.469 1 98.88 68 ILE B CA 1
ATOM 2004 C C . ILE B 1 68 ? -0.857 7.141 4.98 1 98.88 68 ILE B C 1
ATOM 2006 O O . ILE B 1 68 ? -0.403 6.219 4.297 1 98.88 68 ILE B O 1
ATOM 2010 N N . ASP B 1 69 ? -1.625 8.109 4.445 1 98.81 69 ASP B N 1
ATOM 2011 C CA . ASP B 1 69 ? -1.923 8.148 3.018 1 98.81 69 ASP B CA 1
ATOM 2012 C C . ASP B 1 69 ? -0.641 8.172 2.189 1 98.81 69 ASP B C 1
ATOM 2014 O O . ASP B 1 69 ? -0.503 7.414 1.228 1 98.81 69 ASP B O 1
ATOM 2018 N N . VAL B 1 70 ? 0.251 9.023 2.58 1 98.81 70 VAL B N 1
ATOM 2019 C CA . VAL B 1 70 ? 1.47 9.203 1.798 1 98.81 70 VAL B CA 1
ATOM 2020 C C . VAL B 1 70 ? 2.346 7.957 1.907 1 98.81 70 VAL B C 1
ATOM 2022 O O . VAL B 1 70 ? 3.02 7.578 0.947 1 98.81 70 VAL B O 1
ATOM 2025 N N . GLU B 1 71 ? 2.352 7.316 3.086 1 98.81 71 GLU B N 1
ATOM 2026 C CA . GLU B 1 71 ? 3.049 6.039 3.225 1 98.81 71 GLU B CA 1
ATOM 2027 C C . GLU B 1 71 ? 2.564 5.031 2.189 1 98.81 71 GLU B C 1
ATOM 2029 O O . GLU B 1 71 ? 3.367 4.32 1.581 1 98.81 71 GLU B O 1
ATOM 2034 N N . LYS B 1 72 ? 1.274 4.93 2.016 1 98.81 72 LYS B N 1
ATOM 2035 C CA . LYS B 1 72 ? 0.702 4.004 1.041 1 98.81 72 LYS B CA 1
ATOM 2036 C C . LYS B 1 72 ? 1.057 4.418 -0.384 1 98.81 72 LYS B C 1
ATOM 2038 O O . LYS B 1 72 ? 1.444 3.58 -1.201 1 98.81 72 LYS B O 1
ATOM 2043 N N . VAL B 1 73 ? 0.925 5.703 -0.737 1 98.81 73 VAL B N 1
ATOM 2044 C CA . VAL B 1 73 ? 1.206 6.207 -2.078 1 98.81 73 VAL B CA 1
ATOM 2045 C C . VAL B 1 73 ? 2.674 5.961 -2.424 1 98.81 73 VAL B C 1
ATOM 2047 O O . VAL B 1 73 ? 2.986 5.422 -3.488 1 98.81 73 VAL B O 1
ATOM 2050 N N . MET B 1 74 ? 3.564 6.344 -1.541 1 98.62 74 MET B N 1
ATOM 2051 C CA . MET B 1 74 ? 4.996 6.18 -1.791 1 98.62 74 MET B CA 1
ATOM 2052 C C . MET B 1 74 ? 5.387 4.707 -1.768 1 98.62 74 MET B C 1
ATOM 2054 O O . MET B 1 74 ? 6.293 4.289 -2.49 1 98.62 74 MET B O 1
ATOM 2058 N N . GLY B 1 75 ? 4.691 3.951 -0.904 1 98.75 75 GLY B N 1
ATOM 2059 C CA . GLY B 1 75 ? 4.898 2.512 -0.928 1 98.75 75 GLY B CA 1
ATOM 2060 C C . GLY B 1 75 ? 4.594 1.886 -2.275 1 98.75 75 GLY B C 1
ATOM 2061 O O . GLY B 1 75 ? 5.336 1.025 -2.75 1 98.75 75 GLY B O 1
ATOM 2062 N N . TYR B 1 76 ? 3.5 2.322 -2.881 1 98.88 76 TYR B N 1
ATOM 2063 C CA . TYR B 1 76 ? 3.168 1.839 -4.215 1 98.88 76 TYR B CA 1
ATOM 2064 C C . TYR B 1 76 ? 4.23 2.252 -5.227 1 98.88 76 TYR B C 1
ATOM 2066 O O . TYR B 1 76 ? 4.629 1.456 -6.082 1 98.88 76 TYR B O 1
ATOM 2074 N N . ARG B 1 77 ? 4.66 3.49 -5.203 1 98.88 77 ARG B N 1
ATOM 2075 C CA . ARG B 1 77 ? 5.738 3.951 -6.074 1 98.88 77 ARG B CA 1
ATOM 2076 C C . ARG B 1 77 ? 6.992 3.105 -5.887 1 98.88 77 ARG B C 1
ATOM 2078 O O . ARG B 1 77 ? 7.645 2.73 -6.863 1 98.88 77 ARG B O 1
ATOM 2085 N N . LEU B 1 78 ? 7.297 2.828 -4.617 1 98.81 78 LEU B N 1
ATOM 2086 C CA . LEU B 1 78 ? 8.469 2.016 -4.305 1 98.81 78 LEU B CA 1
ATOM 2087 C C . LEU B 1 78 ? 8.352 0.632 -4.938 1 98.81 78 LEU B C 1
ATOM 2089 O O . LEU B 1 78 ? 9.312 0.132 -5.527 1 98.81 78 LEU B O 1
ATOM 2093 N N . LEU B 1 79 ? 7.191 0.006 -4.836 1 98.88 79 LEU B N 1
ATOM 2094 C CA . LEU B 1 79 ? 6.98 -1.293 -5.465 1 98.88 79 LEU B CA 1
ATOM 2095 C C . LEU B 1 79 ? 7.168 -1.2 -6.977 1 98.88 79 LEU B C 1
ATOM 2097 O O . LEU B 1 79 ? 7.941 -1.964 -7.559 1 98.88 79 LEU B O 1
ATOM 2101 N N . ALA B 1 80 ? 6.469 -0.248 -7.609 1 98.88 80 ALA B N 1
ATOM 2102 C CA . ALA B 1 80 ? 6.504 -0.105 -9.062 1 98.88 80 ALA B CA 1
ATOM 2103 C C . ALA B 1 80 ? 7.926 0.12 -9.562 1 98.88 80 ALA B C 1
ATOM 2105 O O . ALA B 1 80 ? 8.375 -0.54 -10.5 1 98.88 80 ALA B O 1
ATOM 2106 N N . PHE B 1 81 ? 8.625 1 -8.875 1 98.88 81 PHE B N 1
ATOM 2107 C CA . PHE B 1 81 ? 9.984 1.328 -9.289 1 98.88 81 PHE B CA 1
ATOM 2108 C C . PHE B 1 81 ? 10.922 0.147 -9.07 1 98.88 81 PHE B C 1
ATOM 2110 O O . PHE B 1 81 ? 11.797 -0.126 -9.891 1 98.88 81 PHE B O 1
ATOM 2117 N N . SER B 1 82 ? 10.758 -0.523 -7.945 1 98.62 82 SER B N 1
ATOM 2118 C CA . SER B 1 82 ? 11.609 -1.668 -7.641 1 98.62 82 SER B CA 1
ATOM 2119 C C . SER B 1 82 ? 11.414 -2.791 -8.656 1 98.62 82 SER B C 1
ATOM 2121 O O . SER B 1 82 ? 12.273 -3.66 -8.797 1 98.62 82 SER B O 1
ATOM 2123 N N . ARG B 1 83 ? 10.281 -2.756 -9.344 1 98.75 83 ARG B N 1
ATOM 2124 C CA . ARG B 1 83 ? 9.977 -3.75 -10.367 1 98.75 83 ARG B CA 1
ATOM 2125 C C . ARG B 1 83 ? 10.273 -3.209 -11.758 1 98.75 83 ARG B C 1
ATOM 2127 O O . ARG B 1 83 ? 9.875 -3.805 -12.766 1 98.75 83 ARG B O 1
ATOM 2134 N N . LYS B 1 84 ? 10.82 -2.043 -11.844 1 98.44 84 LYS B N 1
ATOM 2135 C CA . LYS B 1 84 ? 11.258 -1.385 -13.07 1 98.44 84 LYS B CA 1
ATOM 2136 C C . LYS B 1 84 ? 10.07 -1.064 -13.977 1 98.44 84 LYS B C 1
ATOM 2138 O O . LYS B 1 84 ? 10.156 -1.212 -15.195 1 98.44 84 LYS B O 1
ATOM 2143 N N . ASP B 1 85 ? 9 -0.8 -13.344 1 98.69 85 ASP B N 1
ATOM 2144 C CA . ASP B 1 85 ? 7.801 -0.345 -14.039 1 98.69 85 ASP B CA 1
ATOM 2145 C C . ASP B 1 85 ? 8.031 1.013 -14.703 1 98.69 85 ASP B C 1
ATOM 2147 O O . ASP B 1 85 ? 8.336 1.995 -14.023 1 98.69 85 ASP B O 1
ATOM 2151 N N . GLU B 1 86 ? 7.773 1.206 -15.984 1 98.06 86 GLU B N 1
ATOM 2152 C CA . GLU B 1 86 ? 8.125 2.408 -16.734 1 98.06 86 GLU B CA 1
ATOM 2153 C C . GLU B 1 86 ? 6.949 3.377 -16.812 1 98.06 86 GLU B C 1
ATOM 2155 O O . GLU B 1 86 ? 7.086 4.488 -17.328 1 98.06 86 GLU B O 1
ATOM 2160 N N . ASN B 1 87 ? 5.82 2.977 -16.328 1 98.19 87 ASN B N 1
ATOM 2161 C CA . ASN B 1 87 ? 4.668 3.873 -16.312 1 98.19 87 ASN B CA 1
ATOM 2162 C C . ASN B 1 87 ? 4.965 5.148 -15.523 1 98.19 87 ASN B C 1
ATOM 2164 O O . ASN B 1 87 ? 5.746 5.125 -14.57 1 98.19 87 ASN B O 1
ATOM 2168 N N . SER B 1 88 ? 4.352 6.266 -15.93 1 98.19 88 SER B N 1
ATOM 2169 C CA . SER B 1 88 ? 4.285 7.434 -15.055 1 98.19 88 SER B CA 1
ATOM 2170 C C . SER B 1 88 ? 3.168 7.301 -14.031 1 98.19 88 SER B C 1
ATOM 2172 O O . SER B 1 88 ? 1.991 7.23 -14.391 1 98.19 88 SER B O 1
ATOM 2174 N N . ILE B 1 89 ? 3.494 7.191 -12.82 1 98.38 89 ILE B N 1
ATOM 2175 C CA . ILE B 1 89 ? 2.506 7.109 -11.75 1 98.38 89 ILE B CA 1
ATOM 2176 C C . ILE B 1 89 ? 1.98 8.508 -11.422 1 98.38 89 ILE B C 1
ATOM 2178 O O . ILE B 1 89 ? 2.764 9.43 -11.18 1 98.38 89 ILE B O 1
ATOM 2182 N N . PRO B 1 90 ? 0.698 8.695 -11.414 1 98.31 90 PRO B N 1
ATOM 2183 C CA . PRO B 1 90 ? 0.144 10.039 -11.258 1 98.31 90 PRO B CA 1
ATOM 2184 C C . PRO B 1 90 ? 0.415 10.633 -9.875 1 98.31 90 PRO B C 1
ATOM 2186 O O . PRO B 1 90 ? 0.69 9.891 -8.922 1 98.31 90 PRO B O 1
ATOM 2189 N N . GLY B 1 91 ? 0.391 11.992 -9.844 1 98 91 GLY B N 1
ATOM 2190 C CA . GLY B 1 91 ? 0.356 12.68 -8.562 1 98 91 GLY B CA 1
ATOM 2191 C C . GLY B 1 91 ? -1.004 12.633 -7.891 1 98 91 GLY B C 1
ATOM 2192 O O . GLY B 1 91 ? -1.896 11.906 -8.344 1 98 91 GLY B O 1
ATOM 2193 N N . PHE B 1 92 ? -1.159 13.32 -6.754 1 98.25 92 PHE B N 1
ATOM 2194 C CA . PHE B 1 92 ? -2.424 13.383 -6.031 1 98.25 92 PHE B CA 1
ATOM 2195 C C . PHE B 1 92 ? -2.533 14.688 -5.246 1 98.25 92 PHE B C 1
ATOM 2197 O O . PHE B 1 92 ? -1.525 15.344 -4.98 1 98.25 92 PHE B O 1
ATOM 2204 N N . SER B 1 93 ? -3.742 15.055 -4.957 1 98.06 93 SER B N 1
ATOM 2205 C CA . SER B 1 93 ? -3.992 16.234 -4.137 1 98.06 93 SER B CA 1
ATOM 2206 C C . SER B 1 93 ? -4.121 15.867 -2.664 1 98.06 93 SER B C 1
ATOM 2208 O O . SER B 1 93 ? -5.098 15.234 -2.26 1 98.06 93 SER B O 1
ATOM 2210 N N . GLU B 1 94 ? -3.188 16.344 -1.919 1 97.44 94 GLU B N 1
ATOM 2211 C CA . GLU B 1 94 ? -3.203 16.031 -0.494 1 97.44 94 GLU B CA 1
ATOM 2212 C C . GLU B 1 94 ? -4.434 16.609 0.189 1 97.44 94 GLU B C 1
ATOM 2214 O O . GLU B 1 94 ? -5.043 15.969 1.046 1 97.44 94 GLU B O 1
ATOM 2219 N N . ASP B 1 95 ? -4.785 17.812 -0.213 1 98 95 ASP B N 1
ATOM 2220 C CA . ASP B 1 95 ? -5.957 18.453 0.37 1 98 95 ASP B CA 1
ATOM 2221 C C . ASP B 1 95 ? -7.238 17.703 0.009 1 98 95 ASP B C 1
ATOM 2223 O O . ASP B 1 95 ? -8.109 17.516 0.857 1 98 95 ASP B O 1
ATOM 2227 N N . ASN B 1 96 ? -7.332 17.297 -1.241 1 98.12 96 ASN B N 1
ATOM 2228 C CA . ASN B 1 96 ? -8.5 16.516 -1.651 1 98.12 96 ASN B CA 1
ATOM 2229 C C . ASN B 1 96 ? -8.57 15.18 -0.911 1 98.12 96 ASN B C 1
ATOM 2231 O O . ASN B 1 96 ? -9.648 14.734 -0.523 1 98.12 96 ASN B O 1
ATOM 2235 N N . TYR B 1 97 ? -7.441 14.562 -0.724 1 98.69 97 TYR B N 1
ATOM 2236 C CA . TYR B 1 97 ? -7.41 13.281 -0.016 1 98.69 97 TYR B CA 1
ATOM 2237 C C . TYR B 1 97 ? -7.895 13.445 1.419 1 98.69 97 TYR B C 1
ATOM 2239 O O . TYR B 1 97 ? -8.703 12.648 1.898 1 98.69 97 TYR B O 1
ATOM 2247 N N . VAL B 1 98 ? -7.418 14.453 2.08 1 98.31 98 VAL B N 1
ATOM 2248 C CA . VAL B 1 98 ? -7.824 14.68 3.463 1 98.31 98 VAL B CA 1
ATOM 2249 C C . VAL B 1 98 ? -9.312 15.031 3.51 1 98.31 98 VAL B C 1
ATOM 2251 O O . VAL B 1 98 ? -10.039 14.539 4.371 1 98.31 98 VAL B O 1
ATOM 2254 N N . GLN B 1 99 ? -9.75 15.859 2.551 1 97.62 99 GLN B N 1
ATOM 2255 C CA . GLN B 1 99 ? -11.141 16.297 2.504 1 97.62 99 GLN B CA 1
ATOM 2256 C C . GLN B 1 99 ? -12.086 15.109 2.318 1 97.62 99 GLN B C 1
ATOM 2258 O O . GLN B 1 99 ? -13.211 15.117 2.818 1 97.62 99 GLN B O 1
ATOM 2263 N N . ASN B 1 100 ? -11.656 14.109 1.677 1 98.19 100 ASN B N 1
ATOM 2264 C CA . ASN B 1 100 ? -12.5 12.953 1.386 1 98.19 100 ASN B CA 1
ATOM 2265 C C . ASN B 1 100 ? -12.227 11.805 2.354 1 98.19 100 ASN B C 1
ATOM 2267 O O . ASN B 1 100 ? -12.609 10.664 2.088 1 98.19 100 ASN B O 1
ATOM 2271 N N . SER B 1 101 ? -11.602 12.086 3.449 1 97.75 101 SER B N 1
ATOM 2272 C CA . SER B 1 101 ? -11.258 11.062 4.43 1 97.75 101 SER B CA 1
ATOM 2273 C C . SER B 1 101 ? -12.148 11.148 5.66 1 97.75 101 SER B C 1
ATOM 2275 O O . SER B 1 101 ? -12.984 12.047 5.762 1 97.75 101 SER B O 1
ATOM 2277 N N . VAL B 1 102 ? -12.055 10.18 6.578 1 97.38 102 VAL B N 1
ATOM 2278 C CA . VAL B 1 102 ? -12.852 10.156 7.797 1 97.38 102 VAL B CA 1
ATOM 2279 C C . VAL B 1 102 ? -11.938 10.148 9.016 1 97.38 102 VAL B C 1
ATOM 2281 O O . VAL B 1 102 ? -12.258 9.523 10.039 1 97.38 102 VAL B O 1
ATOM 2284 N N . TYR B 1 103 ? -10.766 10.734 8.891 1 97.25 103 TYR B N 1
ATOM 2285 C CA . TYR B 1 103 ? -9.773 10.672 9.953 1 97.25 103 TYR B CA 1
ATOM 2286 C C . TYR B 1 103 ? -10.328 11.25 11.25 1 97.25 103 TYR B C 1
ATOM 2288 O O . TYR B 1 103 ? -10.008 10.766 12.344 1 97.25 103 TYR B O 1
ATOM 2296 N N . ASN B 1 104 ? -11.156 12.242 11.148 1 96.19 104 ASN B N 1
ATOM 2297 C CA . ASN B 1 104 ? -11.711 12.898 12.328 1 96.19 104 ASN B CA 1
ATOM 2298 C C . ASN B 1 104 ? -12.695 11.992 13.062 1 96.19 104 ASN B C 1
ATOM 2300 O O . ASN B 1 104 ? -13.07 12.273 14.203 1 96.19 104 ASN B O 1
ATOM 2304 N N . GLU B 1 105 ? -13.078 10.891 12.492 1 95.44 105 GLU B N 1
ATOM 2305 C CA . GLU B 1 105 ? -13.992 9.938 13.117 1 95.44 105 GLU B CA 1
ATOM 2306 C C . GLU B 1 105 ? -13.234 8.75 13.703 1 95.44 105 GLU B C 1
ATOM 2308 O O . GLU B 1 105 ? -13.836 7.875 14.328 1 95.44 105 GLU B O 1
ATOM 2313 N N . MET B 1 106 ? -11.969 8.719 13.539 1 95.75 106 MET B N 1
ATOM 2314 C CA . MET B 1 106 ? -11.172 7.578 13.977 1 95.75 106 MET B CA 1
ATOM 2315 C C . MET B 1 106 ? -10.602 7.816 15.367 1 95.75 106 MET B C 1
ATOM 2317 O O . MET B 1 106 ? -10.383 8.961 15.766 1 95.75 106 MET B O 1
ATOM 2321 N N . ASN B 1 107 ? -10.422 6.723 16.109 1 95.69 107 ASN B N 1
ATOM 2322 C CA . ASN B 1 107 ? -9.68 6.816 17.359 1 95.69 107 ASN B CA 1
ATOM 2323 C C . ASN B 1 107 ? -8.188 6.594 17.156 1 95.69 107 ASN B C 1
ATOM 2325 O O . ASN B 1 107 ? -7.77 6.105 16.094 1 95.69 107 ASN B O 1
ATOM 2329 N N . LYS B 1 108 ? -7.395 7.023 18.109 1 96.69 108 LYS B N 1
ATOM 2330 C CA . LYS B 1 108 ? -5.941 7 17.969 1 96.69 108 LYS B CA 1
ATOM 2331 C C . LYS B 1 108 ? -5.422 5.57 17.875 1 96.69 108 LYS B C 1
ATOM 2333 O O . LYS B 1 108 ? -4.41 5.316 17.219 1 96.69 108 LYS B O 1
ATOM 2338 N N . GLU B 1 109 ? -6.094 4.59 18.5 1 97.25 109 GLU B N 1
ATOM 2339 C CA . GLU B 1 109 ? -5.664 3.197 18.422 1 97.25 109 GLU B CA 1
ATOM 2340 C C . GLU B 1 109 ? -5.754 2.672 16.984 1 97.25 109 GLU B C 1
ATOM 2342 O O . GLU B 1 109 ? -4.836 2.004 16.5 1 97.25 109 GLU B O 1
ATOM 2347 N N . ASP B 1 110 ? -6.844 3.021 16.328 1 97.12 110 ASP B N 1
ATOM 2348 C CA . ASP B 1 110 ? -7.023 2.586 14.945 1 97.12 110 ASP B CA 1
ATOM 2349 C C . ASP B 1 110 ? -6.02 3.266 14.023 1 97.12 110 ASP B C 1
ATOM 2351 O O . ASP B 1 110 ? -5.492 2.639 13.102 1 97.12 110 ASP B O 1
ATOM 2355 N N . ILE B 1 111 ? -5.793 4.531 14.227 1 98.25 111 ILE B N 1
ATOM 2356 C CA . ILE B 1 111 ? -4.824 5.273 13.422 1 98.25 111 ILE B CA 1
ATOM 2357 C C . ILE B 1 111 ? -3.434 4.668 13.617 1 98.25 111 ILE B C 1
ATOM 2359 O O . ILE B 1 111 ? -2.715 4.43 12.641 1 98.25 111 ILE B O 1
ATOM 2363 N N . ALA B 1 112 ? -3.094 4.383 14.867 1 98.56 112 ALA B N 1
ATOM 2364 C CA . ALA B 1 112 ? -1.786 3.812 15.18 1 98.56 112 ALA B CA 1
ATOM 2365 C C . ALA B 1 112 ? -1.616 2.441 14.531 1 98.56 112 ALA B C 1
ATOM 2367 O O . ALA B 1 112 ? -0.539 2.113 14.031 1 98.56 112 ALA B O 1
ATOM 2368 N N . GLU B 1 113 ? -2.641 1.649 14.555 1 98.69 113 GLU B N 1
ATOM 2369 C CA . GLU B 1 113 ? -2.574 0.319 13.961 1 98.69 113 GLU B CA 1
ATOM 2370 C C . GLU B 1 113 ? -2.432 0.402 12.445 1 98.69 113 GLU B C 1
ATOM 2372 O O . GLU B 1 113 ? -1.708 -0.39 11.836 1 98.69 113 GLU B O 1
ATOM 2377 N N . TRP B 1 114 ? -3.162 1.32 11.859 1 98.81 114 TRP B N 1
ATOM 2378 C CA . TRP B 1 114 ? -3.047 1.509 10.414 1 98.81 114 TRP B CA 1
ATOM 2379 C C . TRP B 1 114 ? -1.626 1.914 10.031 1 98.81 114 TRP B C 1
ATOM 2381 O O . TRP B 1 114 ? -1.035 1.339 9.117 1 98.81 114 TRP B O 1
ATOM 2391 N N . TRP B 1 115 ? -1.039 2.854 10.789 1 98.88 115 TRP B N 1
ATOM 2392 C CA . TRP B 1 115 ? 0.356 3.236 10.594 1 98.88 115 TRP B CA 1
ATOM 2393 C C . TRP B 1 115 ? 1.272 2.021 10.688 1 98.88 115 TRP B C 1
ATOM 2395 O O . TRP B 1 115 ? 2.143 1.824 9.836 1 98.88 115 TRP B O 1
ATOM 2405 N N . LYS B 1 116 ? 1.065 1.268 11.711 1 98.88 116 LYS B N 1
ATOM 2406 C CA . LYS B 1 116 ? 1.905 0.099 11.953 1 98.88 116 LYS B CA 1
ATOM 2407 C C . LYS B 1 116 ? 1.917 -0.832 10.742 1 98.88 116 LYS B C 1
ATOM 2409 O O . LYS B 1 116 ? 2.975 -1.318 10.336 1 98.88 116 LYS B O 1
ATOM 2414 N N . HIS B 1 117 ? 0.806 -1.065 10.203 1 98.88 117 HIS B N 1
ATOM 2415 C CA . HIS B 1 117 ? 0.705 -1.974 9.062 1 98.88 117 HIS B CA 1
ATOM 2416 C C . HIS B 1 117 ? 1.331 -1.362 7.816 1 98.88 117 HIS B C 1
ATOM 2418 O O . HIS B 1 117 ? 2.064 -2.037 7.09 1 98.88 117 HIS B O 1
ATOM 2424 N N . GLU B 1 118 ? 1.039 -0.098 7.543 1 98.88 118 GLU B N 1
ATOM 2425 C CA . GLU B 1 118 ? 1.548 0.547 6.336 1 98.88 118 GLU B CA 1
ATOM 2426 C C . GLU B 1 118 ? 3.072 0.607 6.344 1 98.88 118 GLU B C 1
ATOM 2428 O O . GLU B 1 118 ? 3.721 0.185 5.383 1 98.88 118 GLU B O 1
ATOM 2433 N N . ARG B 1 119 ? 3.645 1.094 7.445 1 98.88 119 ARG B N 1
ATOM 2434 C CA . ARG B 1 119 ? 5.098 1.18 7.547 1 98.88 119 ARG B CA 1
ATOM 2435 C C . ARG B 1 119 ? 5.727 -0.209 7.605 1 98.88 119 ARG B C 1
ATOM 2437 O O . ARG B 1 119 ? 6.777 -0.448 7.008 1 98.88 119 ARG B O 1
ATOM 2444 N N . GLY B 1 120 ? 5.086 -1.081 8.375 1 98.81 120 GLY B N 1
ATOM 2445 C CA . GLY B 1 120 ? 5.594 -2.443 8.422 1 98.81 120 GLY B CA 1
ATOM 2446 C C . GLY B 1 120 ? 5.699 -3.09 7.055 1 98.81 120 GLY B C 1
ATOM 2447 O O . GLY B 1 120 ? 6.691 -3.75 6.75 1 98.81 120 GLY B O 1
ATOM 2448 N N . ALA B 1 121 ? 4.672 -2.898 6.23 1 98.81 121 ALA B N 1
ATOM 2449 C CA . ALA B 1 121 ? 4.676 -3.443 4.875 1 98.81 121 ALA B CA 1
ATOM 2450 C C . ALA B 1 121 ? 5.832 -2.869 4.055 1 98.81 121 ALA B C 1
ATOM 2452 O O . ALA B 1 121 ? 6.516 -3.6 3.338 1 98.81 121 ALA B O 1
ATOM 2453 N N . ASN B 1 122 ? 6.02 -1.567 4.16 1 98.75 122 ASN B N 1
ATOM 2454 C CA . ASN B 1 122 ? 7.078 -0.919 3.391 1 98.75 122 ASN B CA 1
ATOM 2455 C C . ASN B 1 122 ? 8.461 -1.352 3.867 1 98.75 122 ASN B C 1
ATOM 2457 O O . ASN B 1 122 ? 9.391 -1.453 3.066 1 98.75 122 ASN B O 1
ATOM 2461 N N . LEU B 1 123 ? 8.648 -1.581 5.195 1 98.56 123 LEU B N 1
ATOM 2462 C CA . LEU B 1 123 ? 9.922 -2.07 5.715 1 98.56 123 LEU B CA 1
ATOM 2463 C C . LEU B 1 123 ? 10.219 -3.473 5.195 1 98.56 123 LEU B C 1
ATOM 2465 O O . LEU B 1 123 ? 11.352 -3.775 4.828 1 98.56 123 LEU B O 1
ATOM 2469 N N . LYS B 1 124 ? 9.188 -4.336 5.188 1 98.19 124 LYS B N 1
ATOM 2470 C CA . LYS B 1 124 ? 9.375 -5.668 4.617 1 98.19 124 LYS B CA 1
ATOM 2471 C C . LYS B 1 124 ? 9.742 -5.586 3.139 1 98.19 124 LYS B C 1
ATOM 2473 O O . LYS B 1 124 ? 10.625 -6.316 2.67 1 98.19 124 LYS B O 1
ATOM 2478 N N . MET B 1 125 ? 9.117 -4.691 2.432 1 98.19 125 MET B N 1
ATOM 2479 C CA . MET B 1 125 ? 9.391 -4.5 1.009 1 98.19 125 MET B CA 1
ATOM 2480 C C . MET B 1 125 ? 10.82 -4.035 0.787 1 98.19 125 MET B C 1
ATOM 2482 O O . MET B 1 125 ? 11.516 -4.539 -0.102 1 98.19 125 MET B O 1
ATOM 2486 N N . LEU B 1 126 ? 11.234 -3.076 1.557 1 97.81 126 LEU B N 1
ATOM 2487 C CA . LEU B 1 126 ? 12.57 -2.512 1.413 1 97.81 126 LEU B CA 1
ATOM 2488 C C . LEU B 1 126 ? 13.633 -3.59 1.576 1 97.81 126 LEU B C 1
ATOM 2490 O O . LEU B 1 126 ? 14.695 -3.523 0.945 1 97.81 126 LEU B O 1
ATOM 2494 N N . ASN B 1 127 ? 13.344 -4.57 2.363 1 94.94 127 ASN B N 1
ATOM 2495 C CA . ASN B 1 127 ? 14.266 -5.68 2.574 1 94.94 127 ASN B CA 1
ATOM 2496 C C . ASN B 1 127 ? 14.188 -6.703 1.444 1 94.94 127 ASN B C 1
ATOM 2498 O O . ASN B 1 127 ? 15 -7.625 1.378 1 94.94 127 ASN B O 1
ATOM 2502 N N . ALA B 1 128 ? 13.258 -6.535 0.548 1 96.31 128 ALA B N 1
ATOM 2503 C CA . ALA B 1 128 ? 13.008 -7.488 -0.529 1 96.31 128 ALA B CA 1
ATOM 2504 C C . ALA B 1 128 ? 13.148 -6.824 -1.896 1 96.31 128 ALA B C 1
ATOM 2506 O O . ALA B 1 128 ? 12.375 -7.109 -2.814 1 96.31 128 ALA B O 1
ATOM 2507 N N . ILE B 1 129 ? 13.992 -5.887 -2.037 1 97.38 129 ILE B N 1
ATOM 2508 C CA . ILE B 1 129 ? 14.25 -5.203 -3.301 1 97.38 129 ILE B CA 1
ATOM 2509 C C . ILE B 1 129 ? 15.602 -5.637 -3.854 1 97.38 129 ILE B C 1
ATOM 2511 O O . ILE B 1 129 ? 16.594 -5.695 -3.117 1 97.38 129 ILE B O 1
ATOM 2515 N N . ASN B 1 130 ? 15.586 -6.016 -5.121 1 95.31 130 ASN B N 1
ATOM 2516 C CA . ASN B 1 130 ? 16.844 -6.27 -5.816 1 95.31 130 ASN B CA 1
ATOM 2517 C C . ASN B 1 130 ? 17.781 -5.066 -5.746 1 95.31 130 ASN B C 1
ATOM 2519 O O . ASN B 1 130 ? 17.359 -3.936 -6.004 1 95.31 130 ASN B O 1
ATOM 2523 N N . GLN B 1 131 ? 19.047 -5.344 -5.48 1 94.5 131 GLN B N 1
ATOM 2524 C CA . GLN B 1 131 ? 20 -4.262 -5.277 1 94.5 131 GLN B CA 1
ATOM 2525 C C . GLN B 1 131 ? 20.094 -3.369 -6.512 1 94.5 131 GLN B C 1
ATOM 2527 O O . GLN B 1 131 ? 20.203 -2.148 -6.395 1 94.5 131 GLN B O 1
ATOM 2532 N N . ASP B 1 132 ? 20.062 -3.936 -7.66 1 96.31 132 ASP B N 1
ATOM 2533 C CA . ASP B 1 132 ? 20.203 -3.158 -8.891 1 96.31 132 ASP B CA 1
ATOM 2534 C C . ASP B 1 132 ? 18.969 -2.283 -9.125 1 96.31 132 ASP B C 1
ATOM 2536 O O . ASP B 1 132 ? 19.047 -1.271 -9.82 1 96.31 132 ASP B O 1
ATOM 2540 N N . ALA B 1 133 ? 17.797 -2.686 -8.555 1 97.69 133 ALA B N 1
ATOM 2541 C CA . ALA B 1 133 ? 16.547 -1.935 -8.75 1 97.69 133 ALA B CA 1
ATOM 2542 C C . ALA B 1 133 ? 16.625 -0.58 -8.047 1 97.69 133 ALA B C 1
ATOM 2544 O O . ALA B 1 133 ? 15.891 0.348 -8.406 1 97.69 133 ALA B O 1
ATOM 2545 N N . PHE B 1 134 ? 17.5 -0.415 -7.066 1 97.81 134 PHE B N 1
ATOM 2546 C CA . PHE B 1 134 ? 17.641 0.852 -6.355 1 97.81 134 PHE B CA 1
ATOM 2547 C C . PHE B 1 134 ? 18.203 1.931 -7.277 1 97.81 134 PHE B C 1
ATOM 2549 O O . PHE B 1 134 ? 18.047 3.123 -7.008 1 97.81 134 PHE B O 1
ATOM 2556 N N . GLU B 1 135 ? 18.797 1.475 -8.383 1 97.5 135 GLU B N 1
ATOM 2557 C CA . GLU B 1 135 ? 19.375 2.42 -9.336 1 97.5 135 GLU B CA 1
ATOM 2558 C C . GLU B 1 135 ? 18.359 2.828 -10.391 1 97.5 135 GLU B C 1
ATOM 2560 O O . GLU B 1 135 ? 18.578 3.791 -11.133 1 97.5 135 GLU B O 1
ATOM 2565 N N . PHE B 1 136 ? 17.266 2.191 -10.43 1 98.62 136 PHE B N 1
ATOM 2566 C CA . PHE B 1 136 ? 16.25 2.455 -11.438 1 98.62 136 PHE B CA 1
ATOM 2567 C C . PHE B 1 136 ? 15.633 3.838 -11.242 1 98.62 136 PHE B C 1
ATOM 2569 O O . PHE B 1 136 ? 15.375 4.25 -10.109 1 98.62 136 PHE B O 1
ATOM 2576 N N . MET B 1 137 ? 15.453 4.562 -12.344 1 98.69 137 MET B N 1
ATOM 2577 C CA . MET B 1 137 ? 14.758 5.848 -12.359 1 98.69 137 MET B CA 1
ATOM 2578 C C . MET B 1 137 ? 13.297 5.68 -12.773 1 98.69 137 MET B C 1
ATOM 2580 O O . MET B 1 137 ? 13.008 5.438 -13.938 1 98.69 137 MET B O 1
ATOM 2584 N N . GLY B 1 138 ? 12.406 5.801 -11.812 1 98.69 138 GLY B N 1
ATOM 2585 C CA . GLY B 1 138 ? 10.984 5.789 -12.117 1 98.69 138 GLY B CA 1
ATOM 2586 C C . GLY B 1 138 ? 10.43 7.168 -12.422 1 98.69 138 GLY B C 1
ATOM 2587 O O . GLY B 1 138 ? 11.18 8.141 -12.508 1 98.69 138 GLY B O 1
ATOM 2588 N N . ASN B 1 139 ? 9.125 7.215 -12.695 1 98.75 139 ASN B N 1
ATOM 2589 C CA . ASN B 1 139 ? 8.453 8.469 -12.992 1 98.75 139 ASN B CA 1
ATOM 2590 C C . ASN B 1 139 ? 7.184 8.633 -12.156 1 98.75 139 ASN B C 1
ATOM 2592 O O . ASN B 1 139 ? 6.309 7.77 -12.18 1 98.75 139 ASN B O 1
ATOM 2596 N N . ALA B 1 140 ? 7.113 9.609 -11.398 1 97.88 140 ALA B N 1
ATOM 2597 C CA . ALA B 1 140 ? 5.93 9.961 -10.617 1 97.88 140 ALA B CA 1
ATOM 2598 C C . ALA B 1 140 ? 5.559 11.43 -10.82 1 97.88 140 ALA B C 1
ATOM 2600 O O . ALA B 1 140 ? 6.418 12.312 -10.742 1 97.88 140 ALA B O 1
ATOM 2601 N N . ASN B 1 141 ? 4.234 11.578 -11.102 1 97.06 141 ASN B N 1
ATOM 2602 C CA . ASN B 1 141 ? 3.715 12.93 -11.297 1 97.06 141 ASN B CA 1
ATOM 2603 C C . ASN B 1 141 ? 4.484 13.672 -12.383 1 97.06 141 ASN B C 1
ATOM 2605 O O . ASN B 1 141 ? 4.766 14.867 -12.242 1 97.06 141 ASN B O 1
ATOM 2609 N N . GLY B 1 142 ? 4.988 13.016 -13.383 1 96.75 142 GLY B N 1
ATOM 2610 C CA . GLY B 1 142 ? 5.672 13.594 -14.523 1 96.75 142 GLY B CA 1
ATOM 2611 C C . GLY B 1 142 ? 7.137 13.891 -14.266 1 96.75 142 GLY B C 1
ATOM 2612 O O . GLY B 1 142 ? 7.797 14.547 -15.07 1 96.75 142 GLY B O 1
ATOM 2613 N N . SER B 1 143 ? 7.684 13.453 -13.203 1 98.06 143 SER B N 1
ATOM 2614 C CA . SER B 1 143 ? 9.07 13.734 -12.836 1 98.06 143 SER B CA 1
ATOM 2615 C C . SER B 1 143 ? 9.828 12.445 -12.516 1 98.06 143 SER B C 1
ATOM 2617 O O . SER B 1 143 ? 9.273 11.523 -11.914 1 98.06 143 SER B O 1
ATOM 2619 N N . PRO B 1 144 ? 11.102 12.43 -12.867 1 98.44 144 PRO B N 1
ATOM 2620 C CA . PRO B 1 144 ? 11.906 11.25 -12.539 1 98.44 144 PRO B CA 1
ATOM 2621 C C . PRO B 1 144 ? 12.305 11.195 -11.07 1 98.44 144 PRO B C 1
ATOM 2623 O O . PRO B 1 144 ? 12.609 12.227 -10.469 1 98.44 144 PRO B O 1
ATOM 2626 N N . ILE B 1 145 ? 12.234 10.055 -10.469 1 98.75 145 ILE B N 1
ATOM 2627 C CA . ILE B 1 145 ? 12.703 9.781 -9.109 1 98.75 145 ILE B CA 1
ATOM 2628 C C . ILE B 1 145 ? 13.484 8.469 -9.094 1 98.75 145 ILE B C 1
ATOM 2630 O O . ILE B 1 145 ? 12.992 7.441 -9.562 1 98.75 145 ILE B O 1
ATOM 2634 N N . LYS B 1 146 ? 14.719 8.492 -8.633 1 98.81 146 LYS B N 1
ATOM 2635 C CA . LYS B 1 146 ? 15.469 7.25 -8.438 1 98.81 146 LYS B CA 1
ATOM 2636 C C . LYS B 1 146 ? 14.859 6.41 -7.32 1 98.81 146 LYS B C 1
ATOM 2638 O O . LYS B 1 146 ? 14.461 6.938 -6.281 1 98.81 146 LYS B O 1
ATOM 2643 N N . THR B 1 147 ? 14.797 5.125 -7.477 1 98.75 147 THR B N 1
ATOM 2644 C CA . THR B 1 147 ? 14.18 4.219 -6.512 1 98.75 147 THR B CA 1
ATOM 2645 C C . THR B 1 147 ? 14.797 4.406 -5.129 1 98.75 147 THR B C 1
ATOM 2647 O O . THR B 1 147 ? 14.086 4.434 -4.121 1 98.75 147 THR B O 1
ATOM 2650 N N . SER B 1 148 ? 16.078 4.605 -5.062 1 98.44 148 SER B N 1
ATOM 2651 C CA . SER B 1 148 ? 16.797 4.691 -3.795 1 98.44 148 SER B CA 1
ATOM 2652 C C . SER B 1 148 ? 16.438 5.969 -3.041 1 98.44 148 SER B C 1
ATOM 2654 O O . SER B 1 148 ? 16.75 6.105 -1.855 1 98.44 148 SER B O 1
ATOM 2656 N N . ALA B 1 149 ? 15.805 6.891 -3.682 1 98.69 149 ALA B N 1
ATOM 2657 C CA . ALA B 1 149 ? 15.43 8.141 -3.033 1 98.69 149 ALA B CA 1
ATOM 2658 C C . ALA B 1 149 ? 14.164 7.973 -2.203 1 98.69 149 ALA B C 1
ATOM 2660 O O . ALA B 1 149 ? 13.898 8.75 -1.284 1 98.69 149 ALA B O 1
ATOM 2661 N N . LEU B 1 150 ? 13.359 6.988 -2.52 1 98.75 150 LEU B N 1
ATOM 2662 C CA . LEU B 1 150 ? 12.008 6.879 -1.973 1 98.75 150 LEU B CA 1
ATOM 2663 C C . LEU B 1 150 ? 12.055 6.582 -0.477 1 98.75 150 LEU B C 1
ATOM 2665 O O . LEU B 1 150 ? 11.281 7.152 0.295 1 98.75 150 LEU B O 1
ATOM 2669 N N . PRO B 1 151 ? 12.961 5.672 0.015 1 98.69 151 PRO B N 1
ATOM 2670 C CA . PRO B 1 151 ? 13.023 5.484 1.467 1 98.69 151 PRO B CA 1
ATOM 2671 C C . PRO B 1 151 ? 13.359 6.773 2.217 1 98.69 151 PRO B C 1
ATOM 2673 O O . PRO B 1 151 ? 12.859 7 3.32 1 98.69 151 PRO B O 1
ATOM 2676 N N . TYR B 1 152 ? 14.18 7.613 1.638 1 98.81 152 TYR B N 1
ATOM 2677 C CA . TYR B 1 152 ? 14.523 8.891 2.246 1 98.81 152 TYR B CA 1
ATOM 2678 C C . TYR B 1 152 ? 13.336 9.852 2.207 1 98.81 152 TYR B C 1
ATOM 2680 O O . TYR B 1 152 ? 13.094 10.586 3.164 1 98.81 152 TYR B O 1
ATOM 2688 N N . ILE B 1 153 ? 12.641 9.836 1.119 1 98.75 153 ILE B N 1
ATOM 2689 C CA . ILE B 1 153 ? 11.453 10.672 0.973 1 98.75 153 ILE B CA 1
ATOM 2690 C C . ILE B 1 153 ? 10.398 10.25 1.998 1 98.75 153 ILE B C 1
ATOM 2692 O O . ILE B 1 153 ? 9.797 11.102 2.658 1 98.75 153 ILE B O 1
ATOM 2696 N N . LEU B 1 154 ? 10.188 8.938 2.164 1 98.62 154 LEU B N 1
ATOM 2697 C CA . LEU B 1 154 ? 9.242 8.406 3.137 1 98.62 154 LEU B CA 1
ATOM 2698 C C . LEU B 1 154 ? 9.586 8.875 4.547 1 98.62 154 LEU B C 1
ATOM 2700 O O . LEU B 1 154 ? 8.734 9.43 5.246 1 98.62 154 LEU B O 1
ATOM 2704 N N . ALA B 1 155 ? 10.789 8.672 4.926 1 98.81 155 ALA B N 1
ATOM 2705 C CA . ALA B 1 155 ? 11.234 9.008 6.273 1 98.81 155 ALA B CA 1
ATOM 2706 C C . ALA B 1 155 ? 11.195 10.516 6.5 1 98.81 155 ALA B C 1
ATOM 2708 O O . ALA B 1 155 ? 10.758 10.984 7.555 1 98.81 155 ALA B O 1
ATOM 2709 N N . GLY B 1 156 ? 11.672 11.242 5.52 1 98.88 156 GLY B N 1
ATOM 2710 C CA . GLY B 1 156 ? 11.719 12.695 5.633 1 98.88 156 GLY B CA 1
ATOM 2711 C C . GLY B 1 156 ? 10.344 13.328 5.699 1 98.88 156 GLY B C 1
ATOM 2712 O O . GLY B 1 156 ? 10.141 14.297 6.438 1 98.88 156 GLY B O 1
ATOM 2713 N N . HIS B 1 157 ? 9.422 12.859 4.887 1 98.88 157 HIS B N 1
ATOM 2714 C CA . HIS B 1 157 ? 8.055 13.352 4.918 1 98.88 157 HIS B CA 1
ATOM 2715 C C . HIS B 1 157 ? 7.441 13.203 6.305 1 98.88 157 HIS B C 1
ATOM 2717 O O . HIS B 1 157 ? 6.809 14.133 6.812 1 98.88 157 HIS B O 1
ATOM 2723 N N . VAL B 1 158 ? 7.609 12.016 6.906 1 98.88 158 VAL B N 1
ATOM 2724 C CA . VAL B 1 158 ? 7.094 11.766 8.242 1 98.88 158 VAL B CA 1
ATOM 2725 C C . VAL B 1 158 ? 7.73 12.734 9.234 1 98.88 158 VAL B C 1
ATOM 2727 O O . VAL B 1 158 ? 7.031 13.359 10.039 1 98.88 158 VAL B O 1
ATOM 2730 N N . GLN B 1 159 ? 9.023 12.844 9.148 1 98.88 159 GLN B N 1
ATOM 2731 C CA . GLN B 1 159 ? 9.734 13.734 10.062 1 98.88 159 GLN B CA 1
ATOM 2732 C C . GLN B 1 159 ? 9.25 15.172 9.922 1 98.88 159 GLN B C 1
ATOM 2734 O O . GLN B 1 159 ? 9.094 15.883 10.914 1 98.88 159 GLN B O 1
ATOM 2739 N N . HIS B 1 160 ? 9.055 15.625 8.711 1 98.81 160 HIS B N 1
ATOM 2740 C CA . HIS B 1 160 ? 8.531 16.969 8.453 1 98.81 160 HIS B CA 1
ATOM 2741 C C . HIS B 1 160 ? 7.223 17.203 9.203 1 98.81 160 HIS B C 1
ATOM 2743 O O . HIS B 1 160 ? 7.062 18.219 9.875 1 98.81 160 HIS B O 1
ATOM 2749 N N . HIS B 1 161 ? 6.277 16.312 9.109 1 98.75 161 HIS B N 1
ATOM 2750 C CA . HIS B 1 161 ? 4.969 16.5 9.727 1 98.75 161 HIS B CA 1
ATOM 2751 C C . HIS B 1 161 ? 5.047 16.312 11.242 1 98.75 161 HIS B C 1
ATOM 2753 O O . HIS B 1 161 ? 4.312 16.969 11.984 1 98.75 161 HIS B O 1
ATOM 2759 N N . VAL B 1 162 ? 5.965 15.477 11.742 1 98.31 162 VAL B N 1
ATOM 2760 C CA . VAL B 1 162 ? 6.207 15.391 13.18 1 98.31 162 VAL B CA 1
ATOM 2761 C C . VAL B 1 162 ? 6.691 16.734 13.711 1 98.31 162 VAL B C 1
ATOM 2763 O O . VAL B 1 162 ? 6.234 17.203 14.758 1 98.31 162 VAL B O 1
ATOM 2766 N N . ASN B 1 163 ? 7.621 17.312 12.984 1 98.56 163 ASN B N 1
ATOM 2767 C CA . ASN B 1 163 ? 8.109 18.625 13.375 1 98.56 163 ASN B CA 1
ATOM 2768 C C . ASN B 1 163 ? 6.973 19.641 13.414 1 98.56 163 ASN B C 1
ATOM 2770 O O . ASN B 1 163 ? 6.918 20.484 14.328 1 98.56 163 ASN B O 1
ATOM 2774 N N . ILE B 1 164 ? 6.105 19.641 12.477 1 98.12 164 ILE B N 1
ATOM 2775 C CA . ILE B 1 164 ? 4.965 20.547 12.445 1 98.12 164 ILE B CA 1
ATOM 2776 C C . ILE B 1 164 ? 4.07 20.297 13.656 1 98.12 164 ILE B C 1
ATOM 2778 O O . ILE B 1 164 ? 3.627 21.25 14.312 1 98.12 164 ILE B O 1
ATOM 2782 N N . LEU B 1 165 ? 3.777 19.047 13.953 1 97.81 165 LEU B N 1
ATOM 2783 C CA . LEU B 1 165 ? 2.938 18.688 15.094 1 97.81 165 LEU B CA 1
ATOM 2784 C C . LEU B 1 165 ? 3.539 19.203 16.391 1 97.81 165 LEU B C 1
ATOM 2786 O O . LEU B 1 165 ? 2.826 19.75 17.234 1 97.81 165 LEU B O 1
ATOM 2790 N N . LYS B 1 166 ? 4.797 19.062 16.547 1 96.94 166 LYS B N 1
ATOM 2791 C CA . LYS B 1 166 ? 5.473 19.484 17.781 1 96.94 166 LYS B CA 1
ATOM 2792 C C . LYS B 1 166 ? 5.535 21.016 17.859 1 96.94 166 LYS B C 1
ATOM 2794 O O . LYS B 1 166 ? 5.277 21.578 18.922 1 96.94 166 LYS B O 1
ATOM 2799 N N . ASN B 1 167 ? 5.781 21.656 16.781 1 97.56 167 ASN B N 1
ATOM 2800 C CA . ASN B 1 167 ? 6.074 23.094 16.812 1 97.56 167 ASN B CA 1
ATOM 2801 C C . ASN B 1 167 ? 4.801 23.922 16.719 1 97.56 167 ASN B C 1
ATOM 2803 O O . ASN B 1 167 ? 4.703 24.984 17.344 1 97.56 167 ASN B O 1
ATOM 2807 N N . ARG B 1 168 ? 3.879 23.484 15.977 1 96.19 168 ARG B N 1
ATOM 2808 C CA . ARG B 1 168 ? 2.684 24.281 15.734 1 96.19 168 ARG B CA 1
ATOM 2809 C C . ARG B 1 168 ? 1.506 23.781 16.547 1 96.19 168 ARG B C 1
ATOM 2811 O O . ARG B 1 168 ? 0.717 24.562 17.078 1 96.19 168 ARG B O 1
ATOM 2818 N N . TYR B 1 169 ? 1.392 22.531 16.641 1 95.75 169 TYR B N 1
ATOM 2819 C CA . TYR B 1 169 ? 0.268 21.938 17.359 1 95.75 169 TYR B CA 1
ATOM 2820 C C . TYR B 1 169 ? 0.622 21.703 18.828 1 95.75 169 TYR B C 1
ATOM 2822 O O . TYR B 1 169 ? -0.261 21.484 19.656 1 95.75 169 TYR B O 1
ATOM 2830 N N . LYS B 1 170 ? 1.896 21.719 19.172 1 93 170 LYS B N 1
ATOM 2831 C CA . LYS B 1 170 ? 2.416 21.641 20.531 1 93 170 LYS B CA 1
ATOM 2832 C C . LYS B 1 170 ? 2.053 20.328 21.188 1 93 170 LYS B C 1
ATOM 2834 O O . LYS B 1 170 ? 1.563 20.297 22.328 1 93 170 LYS B O 1
ATOM 2839 N N . ILE B 1 171 ? 2.057 19.406 20.438 1 90.88 171 ILE B N 1
ATOM 2840 C CA . ILE B 1 171 ? 1.909 18.078 21 1 90.88 171 ILE B CA 1
ATOM 2841 C C . ILE B 1 171 ? 3.225 17.312 20.875 1 90.88 171 ILE B C 1
ATOM 2843 O O . ILE B 1 171 ? 4.059 17.641 20.031 1 90.88 171 ILE B O 1
#

Sequence (342 aa):
MNIKKPSPENYPSFYKSYIDLVPDQIEPFLENQWHEIKTFILNTTKNKLDYRYEPEKWTIAEVFGHIIDVEKVMGYRLLAFSRKDENSIPGFSEDNYVQNSVYNEMNKEDIAEWWKHERGANLKMLNAINQDAFEFMGNANGSPIKTSALPYILAGHVQHHVNILKNRYKIMNIKKPSPENYPSFYKSYIDLVPDQIEPFLENQWHEIKTFILNTTKNKLDYRYEPEKWTIAEVFGHIIDVEKVMGYRLLAFSRKDENSIPGFSEDNYVQNSVYNEMNKEDIAEWWKHERGANLKMLNAINQDAFEFMGNANGSPIKTSALPYILAGHVQHHVNILKNRYKI

Organism: NCBI:txid2715131

Solvent-accessible surface area (backbone atoms only — not comparable to full-atom values): 18195 Å² total; per-residue (Å²): 121,92,66,66,67,65,56,77,87,38,37,60,71,84,47,49,73,23,41,69,70,47,68,60,69,48,68,66,50,50,57,50,46,52,55,49,51,36,50,53,41,62,66,49,55,75,84,44,36,75,38,48,80,43,94,93,46,64,27,46,28,42,50,56,43,49,50,44,52,48,48,45,53,51,40,42,49,46,51,40,20,34,30,65,42,82,60,66,40,73,69,79,56,68,67,51,40,57,70,39,47,45,41,82,78,55,54,50,68,58,52,26,50,31,41,48,16,43,50,48,23,44,55,46,45,56,70,52,51,43,76,74,24,40,69,32,70,22,33,47,55,86,38,59,30,26,36,48,34,46,67,42,43,54,49,6,48,48,50,53,53,50,50,45,38,40,71,64,61,66,93,121,94,67,66,68,65,56,75,90,37,36,61,70,84,45,48,72,24,40,71,70,46,67,61,69,47,66,68,49,51,58,50,47,54,56,49,50,36,49,52,41,61,67,49,54,77,84,45,36,75,39,48,84,45,93,93,46,64,26,47,28,42,50,55,43,49,50,45,52,48,50,46,53,52,40,42,50,48,52,41,18,33,30,67,41,82,61,65,41,73,68,82,56,67,67,52,39,59,70,39,46,45,41,82,77,55,53,50,66,59,53,26,50,30,42,48,16,44,51,47,24,45,55,47,45,56,70,53,50,43,76,73,24,39,69,33,70,23,32,47,55,84,38,58,31,26,36,47,36,48,67,43,42,55,51,6,49,49,49,52,53,51,51,45,37,39,72,66,61,66,93